Protein AF-A0A504Z1J4-F1 (afdb_monomer)

Solvent-accessible surface area (backbone atoms only — not comparable to full-atom values): 13893 Å² total; per-residue (Å²): 134,88,81,78,83,80,75,77,86,84,78,83,78,89,74,95,67,88,74,49,73,67,58,55,52,49,51,53,53,50,49,56,50,52,51,53,53,52,50,50,54,52,49,53,45,65,76,49,73,87,73,91,75,86,84,83,91,79,88,88,78,69,85,63,50,67,63,49,53,30,57,76,65,52,54,40,78,91,28,54,35,77,53,70,58,81,63,43,68,78,32,95,75,64,49,97,90,60,86,42,73,41,80,44,77,44,79,47,75,46,79,38,65,55,63,51,72,73,56,52,52,52,51,51,57,51,47,64,75,41,69,44,82,42,84,44,70,45,90,88,76,76,49,75,44,76,42,78,38,46,45,86,76,46,54,73,67,55,42,52,51,53,50,52,49,53,52,40,54,47,15,41,70,78,64,71,37,46,62,42,78,47,77,46,82,42,62,34,31,34,37,70,75,50,86,52,66,64,40,51,50,52,49,54,53,52,53,55,48,50,54,52,53,49,52,50,53,51,51,52,52,57,63,74,73,108

Nearest PDB structures (foldseek):
  8tw9-assembly1_E  TM=8.401E-01  e=1.382E-12  Saccharomyces cerevisiae
  8twa-assembly1_E  TM=8.385E-01  e=2.153E-12  Saccharomyces cerevisiae
  9b8r-assembly1_E  TM=8.026E-01  e=1.472E-12  Saccharomyces cerevisiae
  8b76-assembly2_B  TM=8.815E-01  e=6.738E-12  Saccharomyces cerevisiae
  8b79-assembly2_B  TM=8.934E-01  e=3.730E-11  Saccharomyces cerevisiae

pLDDT: mean 85.32, std 16.59, range [29.45, 97.62]

Foldseek 3Di:
DDDDPDDDPPPPDDDPDDPDPVNVVVVVVVVVVVVVVVVVVVVVCVVCVDDDDDDDDDDDDDQPVVLVVCLVQVDDPVQKDQDCCPPLVPDPPDDPPDPQKDKDKDKDKDWAFPDDPVVLVVLVVVLQPAWDWDFDQDPPPRDTDTDTHGLVPDDPVVNVVVSLVSSQVCSCVPVVDGIDMDMDIGMMIGGNPPDSPVSVVSVVVSVVVVVVVVVVVVVVVVVVVD

Structure (mmCIF, N/CA/C/O backbone):
data_AF-A0A504Z1J4-F1
#
_entry.id   AF-A0A504Z1J4-F1
#
loop_
_atom_site.group_PDB
_atom_site.id
_atom_site.type_symbol
_atom_site.label_atom_id
_atom_site.label_alt_id
_atom_site.label_comp_id
_atom_site.label_asym_id
_atom_site.label_entity_id
_atom_site.label_seq_id
_atom_site.pdbx_PDB_ins_code
_atom_site.Cartn_x
_atom_site.Cartn_y
_atom_site.Cartn_z
_atom_site.occupancy
_atom_site.B_iso_or_equiv
_atom_site.auth_seq_id
_atom_site.auth_comp_id
_atom_site.auth_asym_id
_atom_site.auth_atom_id
_atom_site.pdbx_PDB_model_num
ATOM 1 N N . MET A 1 1 ? -45.937 -2.671 40.937 1.00 34.09 1 MET A N 1
ATOM 2 C CA . MET A 1 1 ? -45.593 -3.952 40.289 1.00 34.09 1 MET A CA 1
ATOM 3 C C . MET A 1 1 ? -44.144 -3.846 39.852 1.00 34.09 1 MET A C 1
ATOM 5 O O . MET A 1 1 ? -43.860 -3.084 38.943 1.00 34.09 1 MET A O 1
ATOM 9 N N . HIS A 1 2 ? -43.225 -4.469 40.591 1.00 29.45 2 HIS A N 1
ATOM 10 C CA . HIS A 1 2 ? -41.802 -4.467 40.251 1.00 29.45 2 HIS A CA 1
ATOM 11 C C . HIS A 1 2 ? -41.562 -5.530 39.184 1.00 29.45 2 HIS A C 1
ATOM 13 O O . HIS A 1 2 ? -41.696 -6.722 39.453 1.00 29.45 2 HIS A O 1
ATOM 19 N N . GLU A 1 3 ? -41.256 -5.088 37.972 1.00 29.50 3 GLU A N 1
ATOM 20 C CA . GLU A 1 3 ? -40.903 -5.968 36.869 1.00 29.50 3 GLU A CA 1
ATOM 21 C C . GLU A 1 3 ? -39.467 -6.461 37.086 1.00 29.50 3 GLU A C 1
ATOM 23 O O . GLU A 1 3 ? -38.494 -5.711 37.000 1.00 29.50 3 GLU A O 1
ATOM 28 N N . VAL A 1 4 ? -39.341 -7.729 37.477 1.00 37.75 4 VAL A N 1
ATOM 29 C CA . VAL A 1 4 ? -38.053 -8.411 37.599 1.00 37.75 4 VAL A CA 1
ATOM 30 C C . VAL A 1 4 ? -37.570 -8.708 36.185 1.00 37.75 4 VAL A C 1
ATOM 32 O O . VAL A 1 4 ? -38.043 -9.646 35.545 1.00 37.75 4 VAL A O 1
ATOM 35 N N . VAL A 1 5 ? -36.632 -7.900 35.693 1.00 41.06 5 VAL A N 1
ATOM 36 C CA . VAL A 1 5 ? -35.919 -8.162 34.438 1.00 41.06 5 VAL A CA 1
ATOM 37 C C . VAL A 1 5 ? -35.145 -9.476 34.599 1.00 41.06 5 VAL A C 1
ATOM 39 O O . VAL A 1 5 ? -34.114 -9.526 35.269 1.00 41.06 5 VAL A O 1
ATOM 42 N N . LYS A 1 6 ? -35.668 -10.568 34.028 1.00 36.56 6 LYS A N 1
ATOM 43 C CA . LYS A 1 6 ? -34.967 -11.857 33.945 1.00 36.56 6 LYS A CA 1
ATOM 44 C C . LYS A 1 6 ? -33.838 -11.737 32.921 1.00 36.56 6 LYS A C 1
ATOM 46 O O . LYS A 1 6 ? -34.103 -11.551 31.736 1.00 36.56 6 LYS A O 1
ATOM 51 N N . LEU A 1 7 ? -32.592 -11.844 33.378 1.00 39.31 7 LEU A N 1
ATOM 52 C CA . LEU A 1 7 ? -31.425 -11.943 32.500 1.00 39.31 7 LEU A CA 1
ATOM 53 C C . LEU A 1 7 ? -31.257 -13.392 31.985 1.00 39.31 7 LEU A C 1
ATOM 55 O O . LEU A 1 7 ? -31.572 -14.322 32.731 1.00 39.31 7 LEU A O 1
ATOM 59 N N . PRO A 1 8 ? -30.773 -13.600 30.743 1.00 41.59 8 PRO A N 1
ATOM 60 C CA . PRO A 1 8 ? -30.525 -14.928 30.169 1.00 41.59 8 PRO A CA 1
ATOM 61 C C . PRO A 1 8 ? -29.468 -15.735 30.948 1.00 41.59 8 PRO A C 1
ATOM 63 O O . PRO A 1 8 ? -28.489 -15.171 31.435 1.00 41.59 8 PRO A O 1
ATOM 66 N N . GLU A 1 9 ? -29.645 -17.059 31.017 1.00 47.69 9 GLU A N 1
ATOM 67 C CA . GLU A 1 9 ? -28.840 -18.025 31.801 1.00 47.69 9 GLU A CA 1
ATOM 68 C C . GLU A 1 9 ? -27.373 -18.210 31.337 1.00 47.69 9 GLU A C 1
ATOM 70 O O . GLU A 1 9 ? -26.594 -18.896 31.996 1.00 47.69 9 GLU A O 1
ATOM 75 N N . ASP A 1 10 ? -26.934 -17.554 30.262 1.00 42.59 10 ASP A N 1
ATOM 76 C CA . ASP A 1 10 ? -25.648 -17.871 29.616 1.00 42.59 10 ASP A CA 1
ATOM 77 C C . ASP A 1 10 ? -24.416 -17.145 30.204 1.00 42.59 10 ASP A C 1
ATOM 79 O O . ASP A 1 10 ? -23.293 -17.334 29.738 1.00 42.59 10 ASP A O 1
ATOM 83 N N . TYR A 1 11 ? -24.571 -16.344 31.265 1.00 48.34 11 TYR A N 1
ATOM 84 C CA . TYR A 1 11 ? -23.470 -15.559 31.861 1.00 48.34 11 TYR A CA 1
ATOM 85 C C . TYR A 1 11 ? -22.739 -16.240 33.031 1.00 48.34 11 TYR A C 1
ATOM 87 O O . TYR A 1 11 ? -21.935 -15.611 33.720 1.00 48.34 11 TYR A O 1
ATOM 95 N N . ARG A 1 12 ? -22.980 -17.532 33.280 1.00 44.16 12 ARG A N 1
ATOM 96 C CA . ARG A 1 12 ? -22.440 -18.239 34.459 1.00 44.16 12 ARG A CA 1
ATOM 97 C C . ARG A 1 12 ? -21.012 -18.773 34.346 1.00 44.16 12 ARG A C 1
ATOM 99 O O . ARG A 1 12 ? -20.561 -19.451 35.267 1.00 44.16 12 ARG A O 1
ATOM 106 N N . ILE A 1 13 ? -20.267 -18.482 33.282 1.00 50.75 13 ILE A N 1
ATOM 107 C CA . ILE A 1 13 ? -18.946 -19.094 33.096 1.00 50.75 13 ILE A CA 1
ATOM 108 C C . ILE A 1 13 ? -17.877 -18.019 32.847 1.00 50.75 13 ILE A C 1
ATOM 110 O O . ILE A 1 13 ? -17.801 -17.463 31.758 1.00 50.75 13 ILE A O 1
ATOM 114 N N . LEU A 1 14 ? -17.038 -17.818 33.886 1.00 39.84 14 LEU A N 1
ATOM 115 C CA . LEU A 1 14 ? -15.688 -17.203 33.948 1.00 39.84 14 LEU A CA 1
ATOM 116 C C . LEU A 1 14 ? -15.560 -15.835 34.656 1.00 39.84 14 LEU A C 1
ATOM 118 O O . LEU A 1 14 ? -15.531 -14.804 33.997 1.00 39.84 14 LEU A O 1
ATOM 122 N N . CYS A 1 15 ? -15.320 -15.836 35.979 1.00 35.31 15 CYS A N 1
ATOM 123 C CA . CYS A 1 15 ? -14.135 -15.200 36.607 1.00 35.31 15 CYS A CA 1
ATOM 124 C C . CYS A 1 15 ? -14.087 -15.473 38.138 1.00 35.31 15 CYS A C 1
ATOM 126 O O . CYS A 1 15 ? -15.129 -15.367 38.781 1.00 35.31 15 CYS A O 1
ATOM 128 N N . PRO A 1 16 ? -12.921 -15.765 38.764 1.00 46.12 16 PRO A N 1
ATOM 129 C CA . PRO A 1 16 ? -12.800 -16.070 40.199 1.00 46.12 16 PRO A CA 1
ATOM 130 C C . PRO A 1 16 ? -12.682 -14.840 41.123 1.00 46.12 16 PRO A C 1
ATOM 132 O O . PRO A 1 16 ? -12.407 -14.993 42.310 1.00 46.12 16 PRO A O 1
ATOM 135 N N . TYR A 1 17 ? -12.869 -13.620 40.618 1.00 46.53 17 TYR A N 1
ATOM 136 C CA . TYR A 1 17 ? -12.935 -12.424 41.460 1.00 46.53 17 TYR A CA 1
ATOM 137 C C . TYR A 1 17 ? -14.400 -12.105 41.743 1.00 46.53 17 TYR A C 1
ATOM 139 O O . TYR A 1 17 ? -15.151 -11.840 40.808 1.00 46.53 17 TYR A O 1
ATOM 147 N N . LEU A 1 18 ? -14.802 -12.140 43.018 1.00 46.75 18 LEU A N 1
ATOM 148 C CA . LEU A 1 18 ? -16.118 -11.696 43.480 1.00 46.75 18 LEU A CA 1
ATOM 149 C C . LEU A 1 18 ? -16.415 -10.274 42.966 1.00 46.75 18 LEU A C 1
ATOM 151 O O . LEU A 1 18 ? -16.061 -9.287 43.606 1.00 46.75 18 LEU A O 1
ATOM 155 N N . PHE A 1 19 ? -17.108 -10.169 41.834 1.00 50.53 19 PHE A N 1
ATOM 156 C CA . PHE A 1 19 ? -17.916 -9.002 41.513 1.00 50.53 19 PHE A CA 1
ATOM 157 C C . PHE A 1 19 ? -19.178 -9.137 42.360 1.00 50.53 19 PHE A C 1
ATOM 159 O O . PHE A 1 19 ? -20.041 -9.973 42.092 1.00 50.53 19 PHE A O 1
ATOM 166 N N . THR A 1 20 ? -19.262 -8.383 43.451 1.00 54.88 20 THR A N 1
ATOM 167 C CA . THR A 1 20 ? -20.468 -8.372 44.281 1.00 54.88 20 THR A CA 1
ATOM 168 C C . THR A 1 20 ? -21.646 -7.845 43.451 1.00 54.88 20 THR A C 1
ATOM 170 O O . THR A 1 20 ? -21.484 -6.945 42.624 1.00 54.88 20 THR A O 1
ATOM 173 N N . LEU A 1 21 ? -22.855 -8.381 43.665 1.00 57.88 21 LEU A N 1
ATOM 174 C CA . LEU A 1 21 ? -24.087 -7.943 42.978 1.00 57.88 21 LEU A CA 1
ATOM 175 C C . LEU A 1 21 ? -24.296 -6.417 43.051 1.00 57.88 21 LEU A C 1
ATOM 177 O O . LEU A 1 21 ? -24.847 -5.820 42.131 1.00 57.88 21 LEU A O 1
ATOM 181 N N . THR A 1 22 ? -23.788 -5.783 44.111 1.00 57.34 22 THR A N 1
ATOM 182 C CA . THR A 1 22 ? -23.795 -4.331 44.324 1.00 57.34 22 THR A CA 1
ATOM 183 C C . THR A 1 22 ? -22.849 -3.565 43.391 1.00 57.34 22 THR A C 1
ATOM 185 O O . THR A 1 22 ? -23.174 -2.464 42.955 1.00 57.34 22 THR A O 1
ATOM 188 N N . GLN A 1 23 ? -21.689 -4.123 43.031 1.00 57.81 23 GLN A N 1
ATOM 189 C CA . GLN A 1 23 ? -20.776 -3.525 42.048 1.00 57.81 23 GLN A CA 1
ATOM 190 C C . GLN A 1 23 ? -21.357 -3.586 40.632 1.00 57.81 23 GLN A C 1
ATOM 192 O O . GLN A 1 23 ? -21.257 -2.615 39.883 1.00 57.81 23 GLN A O 1
ATOM 197 N N . PHE A 1 24 ? -22.019 -4.693 40.289 1.00 62.72 24 PHE A N 1
ATOM 198 C CA . PHE A 1 24 ? -22.676 -4.857 38.993 1.00 62.72 24 PHE A CA 1
ATOM 199 C C . PHE A 1 24 ? -23.914 -3.951 38.864 1.00 62.72 24 PHE A C 1
ATOM 201 O O . PHE A 1 24 ? -24.087 -3.282 37.846 1.00 62.72 24 PHE A O 1
ATOM 208 N N . SER A 1 25 ? -24.728 -3.831 39.921 1.00 62.88 25 SER A N 1
ATOM 209 C CA . SER A 1 25 ? -25.877 -2.914 39.940 1.00 62.88 25 SER A CA 1
ATOM 210 C C . SER A 1 25 ? -25.461 -1.444 39.860 1.00 62.88 25 SER A C 1
ATOM 212 O O . SER A 1 25 ? -26.118 -0.654 39.185 1.00 62.88 25 SER A O 1
ATOM 214 N N . ASN A 1 26 ? -24.358 -1.067 40.513 1.00 68.62 26 ASN A N 1
ATOM 215 C CA . ASN A 1 26 ? -23.819 0.292 40.435 1.00 68.62 26 ASN A CA 1
ATOM 216 C C . ASN A 1 26 ? -23.243 0.607 39.048 1.00 68.62 26 ASN A C 1
ATOM 218 O O . ASN A 1 26 ? -23.443 1.714 38.554 1.00 68.62 26 ASN A O 1
ATOM 222 N N . LEU A 1 27 ? -22.591 -0.360 38.392 1.00 72.62 27 LEU A N 1
ATOM 223 C CA . LEU A 1 27 ? -22.100 -0.211 37.020 1.00 72.62 27 LEU A CA 1
ATOM 224 C C . LEU A 1 27 ? -23.251 0.012 36.027 1.00 72.62 27 LEU A C 1
ATOM 226 O O . LEU A 1 27 ? -23.179 0.918 35.201 1.00 72.62 27 LEU A O 1
ATOM 230 N N . ILE A 1 28 ? -24.328 -0.770 36.142 1.00 75.62 28 ILE A N 1
ATOM 231 C CA . ILE A 1 28 ? -25.526 -0.619 35.303 1.00 75.62 28 ILE A CA 1
ATOM 232 C C . ILE A 1 28 ? -26.207 0.728 35.566 1.00 75.62 28 ILE A C 1
ATOM 234 O O . ILE A 1 28 ? -26.568 1.429 34.624 1.00 75.62 28 ILE A O 1
ATOM 238 N N . ARG A 1 29 ? -26.350 1.130 36.836 1.00 75.06 29 ARG A N 1
ATOM 239 C CA . ARG A 1 29 ? -26.959 2.419 37.196 1.00 75.06 29 ARG A CA 1
ATOM 240 C C . ARG A 1 29 ? -26.162 3.601 36.639 1.00 75.06 29 ARG A C 1
ATOM 242 O O . ARG A 1 29 ? -26.757 4.527 36.098 1.00 75.06 29 ARG A O 1
ATOM 249 N N . PHE A 1 30 ? -24.833 3.547 36.733 1.00 85.12 30 PHE A N 1
ATOM 250 C CA . PHE A 1 30 ? -23.947 4.560 36.160 1.00 85.12 30 PHE A CA 1
ATOM 251 C C . PHE A 1 30 ? -24.033 4.595 34.627 1.00 85.12 30 PHE A C 1
ATOM 253 O O . PHE A 1 30 ? -24.098 5.670 34.042 1.00 85.12 30 PHE A O 1
ATOM 260 N N . PHE A 1 31 ? -24.103 3.431 33.975 1.00 90.62 31 PHE A N 1
ATOM 261 C CA . PHE A 1 31 ? -24.273 3.338 32.524 1.00 90.62 31 PHE A CA 1
ATOM 262 C C . PHE A 1 31 ? -25.568 4.011 32.048 1.00 90.62 31 PHE A C 1
ATOM 264 O O . PHE A 1 31 ? -25.517 4.865 31.168 1.00 90.62 31 PHE A O 1
ATOM 271 N N . VAL A 1 32 ? -26.709 3.685 32.668 1.00 92.00 32 VAL A N 1
ATOM 272 C CA . VAL A 1 32 ? -28.012 4.275 32.310 1.00 92.00 32 VAL A CA 1
ATOM 273 C C . VAL A 1 32 ? -28.009 5.792 32.505 1.00 92.00 32 VAL A C 1
ATOM 275 O O . VAL A 1 32 ? -28.525 6.517 31.658 1.00 92.00 32 VAL A O 1
ATOM 278 N N . GLN A 1 33 ? -27.391 6.279 33.584 1.00 93.12 33 GLN A N 1
ATOM 279 C CA . GLN A 1 33 ? -27.263 7.713 33.829 1.00 93.12 33 GLN A CA 1
ATOM 280 C C . GLN A 1 33 ? -26.459 8.412 32.721 1.00 93.12 33 GLN A C 1
ATOM 282 O O . GLN A 1 33 ? -26.944 9.381 32.145 1.00 93.12 33 GLN A O 1
ATOM 287 N N . VAL A 1 34 ? -25.269 7.903 32.381 1.00 93.50 34 VAL A N 1
ATOM 288 C CA . VAL A 1 34 ? -24.426 8.493 31.324 1.00 93.50 34 VAL A CA 1
ATOM 289 C C . VAL A 1 34 ? -25.134 8.462 29.969 1.00 93.50 34 VAL A C 1
ATOM 291 O O . VAL A 1 34 ? -25.075 9.440 29.229 1.00 93.50 34 VAL A O 1
ATOM 294 N N . CYS A 1 35 ? -25.836 7.373 29.640 1.00 95.00 35 CYS A N 1
ATOM 295 C CA . CYS A 1 35 ? -26.645 7.305 28.423 1.00 95.00 35 CYS A CA 1
ATOM 296 C C . CYS A 1 35 ? -27.715 8.403 28.395 1.00 95.00 35 CYS A C 1
ATOM 298 O O . CYS A 1 35 ? -27.805 9.122 27.404 1.00 95.00 35 CYS A O 1
ATOM 300 N N . SER A 1 36 ? -28.456 8.591 29.492 1.00 95.31 36 SER A N 1
ATOM 301 C CA . SER A 1 36 ? -29.482 9.636 29.587 1.00 95.31 36 SER A CA 1
ATOM 302 C C . SER A 1 36 ? -28.902 11.052 29.453 1.00 95.31 36 SER A C 1
ATOM 304 O O . SER A 1 36 ? -29.515 11.901 28.807 1.00 95.31 36 SER A O 1
ATOM 306 N N . GLU A 1 37 ? -27.724 11.317 30.025 1.00 95.94 37 GLU A N 1
ATOM 307 C CA . GLU A 1 37 ? -27.029 12.608 29.898 1.00 95.94 37 GLU A CA 1
ATOM 308 C C . GLU A 1 37 ? -26.590 12.882 28.447 1.00 95.94 37 GLU A C 1
ATOM 310 O O . GLU A 1 37 ? -26.787 13.985 27.925 1.00 95.94 37 GLU A O 1
ATOM 315 N N . VAL A 1 38 ? -26.032 11.871 27.769 1.00 95.81 38 VAL A N 1
ATOM 316 C CA . VAL A 1 38 ? -25.641 11.961 26.351 1.00 95.81 38 VAL A CA 1
ATOM 317 C C . VAL A 1 38 ? -26.866 12.181 25.464 1.00 95.81 38 VAL A C 1
ATOM 319 O O . VAL A 1 38 ? -26.833 13.049 24.593 1.00 95.81 38 VAL A O 1
ATOM 322 N N . GLU A 1 39 ? -27.955 11.445 25.696 1.00 96.50 39 GLU A N 1
ATOM 323 C CA . GLU A 1 39 ? -29.211 11.592 24.953 1.00 96.50 39 GLU A CA 1
ATOM 324 C C . GLU A 1 39 ? -29.803 12.995 25.106 1.00 96.50 39 GLU A C 1
ATOM 326 O O . GLU A 1 39 ? -30.149 13.613 24.100 1.00 96.50 39 GLU A O 1
ATOM 331 N N . SER A 1 40 ? -29.849 13.534 26.329 1.00 96.31 40 SER A N 1
ATOM 332 C CA . SER A 1 40 ? -30.318 14.904 26.579 1.00 96.31 40 SER A CA 1
ATOM 333 C C . SER A 1 40 ? -29.469 15.931 25.832 1.00 96.31 40 SER A C 1
ATOM 335 O O . SER A 1 40 ? -30.002 16.796 25.144 1.00 96.31 40 SER A O 1
ATOM 337 N N . THR A 1 41 ? -28.142 15.802 25.903 1.00 93.38 41 THR A N 1
ATOM 338 C CA . THR A 1 41 ? -27.217 16.731 25.237 1.00 93.38 41 THR A CA 1
ATOM 339 C C . THR A 1 41 ? -27.385 16.693 23.713 1.00 93.38 41 THR A C 1
ATOM 341 O O . THR A 1 41 ? -27.382 17.732 23.052 1.00 93.38 41 THR A O 1
ATOM 344 N N . LEU A 1 42 ? -27.558 15.498 23.135 1.00 95.44 42 LEU A N 1
ATOM 345 C CA . LEU A 1 42 ? -27.819 15.329 21.704 1.00 95.44 42 LEU A CA 1
ATOM 346 C C . LEU A 1 42 ? -29.199 15.866 21.302 1.00 95.44 42 LEU A C 1
ATOM 348 O O . LEU A 1 42 ? -29.321 16.449 20.224 1.00 95.44 42 LEU A O 1
ATOM 352 N N . ALA A 1 43 ? -30.217 15.712 22.152 1.00 95.81 43 ALA A N 1
ATOM 353 C CA . ALA A 1 43 ? -31.548 16.267 21.919 1.00 95.81 43 ALA A CA 1
ATOM 354 C C . ALA A 1 43 ? -31.522 17.805 21.914 1.00 95.81 43 ALA A C 1
ATOM 356 O O . ALA A 1 43 ? -32.105 18.419 21.021 1.00 95.81 43 ALA A O 1
ATOM 357 N N . ASP A 1 44 ? -30.775 18.426 22.829 1.00 93.69 44 ASP A N 1
ATOM 358 C CA . ASP A 1 44 ? -30.589 19.881 22.879 1.00 93.69 44 ASP A CA 1
ATOM 359 C C . ASP A 1 44 ? -29.832 20.411 21.651 1.00 93.69 44 ASP A C 1
ATOM 361 O O . ASP A 1 44 ? -30.168 21.465 21.099 1.00 93.69 44 ASP A O 1
ATOM 365 N N . LEU A 1 45 ? -28.808 19.677 21.195 1.00 92.75 45 LEU A N 1
ATOM 366 C CA . LEU A 1 45 ? -28.088 19.973 19.951 1.00 92.75 45 LEU A CA 1
ATOM 367 C C . LEU A 1 45 ? -29.002 19.855 18.724 1.00 92.75 45 LEU A C 1
ATOM 369 O O . LEU A 1 45 ? -28.913 20.680 17.816 1.00 92.75 45 LEU A O 1
ATOM 373 N N . ALA A 1 46 ? -29.894 18.862 18.702 1.00 94.50 46 ALA A N 1
ATOM 374 C CA . ALA A 1 46 ? -30.863 18.684 17.625 1.00 94.50 46 ALA A CA 1
ATOM 375 C C . ALA A 1 46 ? -31.948 19.776 17.628 1.00 94.50 46 ALA A C 1
ATOM 377 O O . ALA A 1 46 ? -32.314 20.273 16.564 1.00 94.50 46 ALA A O 1
ATOM 378 N N . ALA A 1 47 ? -32.438 20.174 18.807 1.00 95.25 47 ALA A N 1
ATOM 379 C CA . ALA A 1 47 ? -33.474 21.195 18.958 1.00 95.25 47 ALA A CA 1
ATOM 380 C C . ALA A 1 47 ? -32.993 22.597 18.548 1.00 95.25 47 ALA A C 1
ATOM 382 O O . ALA A 1 47 ? -33.773 23.391 18.026 1.00 95.25 47 ALA A O 1
ATOM 383 N N . THR A 1 48 ? -31.710 22.904 18.760 1.00 90.19 48 THR A N 1
ATOM 384 C CA . THR A 1 48 ? -31.094 24.178 18.363 1.00 90.19 48 THR A CA 1
ATOM 385 C C . THR A 1 48 ? -29.830 23.906 17.555 1.00 90.19 48 THR A C 1
ATOM 387 O O . THR A 1 48 ? -28.728 23.914 18.096 1.00 90.19 48 THR A O 1
ATOM 390 N N . SER A 1 49 ? -29.986 23.668 16.250 1.00 88.62 49 SER A N 1
ATOM 391 C CA . SER A 1 49 ? -28.872 23.330 15.351 1.00 88.62 49 SER A CA 1
ATOM 392 C C . SER A 1 49 ? -27.963 24.520 15.014 1.00 88.62 49 SER A C 1
ATOM 394 O O . SER A 1 49 ? -26.782 24.339 14.728 1.00 88.62 49 SER A O 1
ATOM 396 N N . ASN A 1 50 ? -28.501 25.743 15.039 1.00 90.62 50 ASN A N 1
ATOM 397 C CA . ASN A 1 50 ? -27.754 26.970 14.767 1.00 90.62 50 ASN A CA 1
ATOM 398 C C . ASN A 1 50 ? -27.266 27.574 16.086 1.00 90.62 50 ASN A C 1
ATOM 400 O O . ASN A 1 50 ? -28.022 28.255 16.778 1.00 90.62 50 ASN A O 1
ATOM 404 N N . ARG A 1 51 ? -26.003 27.312 16.434 1.00 88.31 51 ARG A N 1
ATOM 405 C CA . ARG A 1 51 ? -25.390 27.720 17.707 1.00 88.31 51 ARG A CA 1
ATOM 406 C C . ARG A 1 51 ? -24.163 28.586 17.456 1.00 88.31 51 ARG A C 1
ATOM 408 O O . ARG A 1 51 ? -23.449 28.394 16.475 1.00 88.31 51 ARG A O 1
ATOM 415 N N . ILE A 1 52 ? -23.909 29.519 18.368 1.00 91.94 52 ILE A N 1
ATOM 416 C CA . ILE A 1 52 ? -22.670 30.299 18.420 1.00 91.94 52 ILE A CA 1
ATOM 417 C C . ILE A 1 52 ? -21.979 29.920 19.724 1.00 91.94 52 ILE A C 1
ATOM 419 O O . ILE A 1 52 ? -22.339 30.395 20.797 1.00 91.94 52 ILE A O 1
ATOM 423 N N . GLU A 1 53 ? -21.014 29.016 19.625 1.00 92.12 53 GLU A N 1
ATOM 424 C CA . GLU A 1 53 ? -20.256 28.481 20.752 1.00 92.12 53 GLU A CA 1
ATOM 425 C C . GLU A 1 53 ? -18.785 28.302 20.356 1.00 92.12 53 GLU A C 1
ATOM 427 O O . GLU A 1 53 ? -18.440 28.286 19.172 1.00 92.12 53 GLU A O 1
ATOM 432 N N . CYS A 1 54 ? -17.895 28.221 21.345 1.00 92.81 54 CYS A N 1
ATOM 433 C CA . CYS A 1 54 ? -16.474 28.000 21.088 1.00 92.81 54 CYS A CA 1
ATOM 434 C C . CYS A 1 54 ? -16.246 26.519 20.731 1.00 92.81 54 CYS A C 1
ATOM 436 O O . CYS A 1 54 ? -16.586 25.656 21.545 1.00 92.81 54 CYS A O 1
ATOM 438 N N . PRO A 1 55 ? -15.685 26.191 19.552 1.00 94.75 55 PRO A N 1
ATOM 439 C CA . PRO A 1 55 ? -15.511 24.804 19.148 1.00 94.75 55 PRO A CA 1
ATOM 440 C C . PRO A 1 55 ? -14.423 24.117 19.974 1.00 94.75 55 PRO A C 1
ATOM 442 O O . PRO A 1 55 ? -13.386 24.703 20.294 1.00 94.75 55 PRO A O 1
ATOM 445 N N . VAL A 1 56 ? -14.617 22.826 20.238 1.00 94.31 56 VAL A N 1
ATOM 446 C CA . VAL A 1 56 ? -13.581 21.971 20.823 1.00 94.31 56 VAL A CA 1
ATOM 447 C C . VAL A 1 56 ? -12.908 21.176 19.709 1.00 94.31 56 VAL A C 1
ATOM 449 O O . VAL A 1 56 ? -13.536 20.360 19.036 1.00 94.31 56 VAL A O 1
ATOM 452 N N . ILE A 1 57 ? -11.61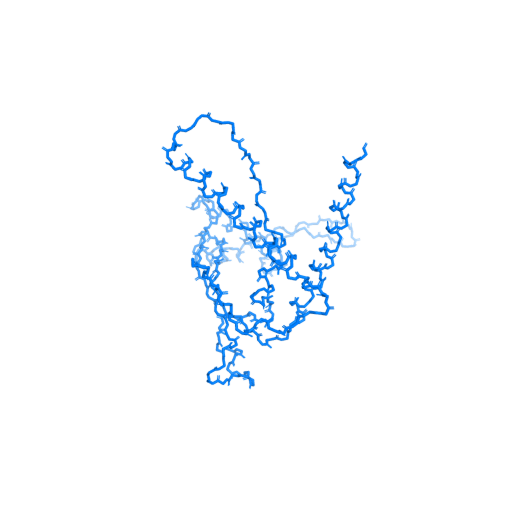5 21.420 19.499 1.00 95.81 57 ILE A N 1
ATOM 453 C CA . ILE A 1 57 ? -10.840 20.774 18.434 1.00 95.81 57 ILE A CA 1
ATOM 454 C C . ILE A 1 57 ? -10.293 19.439 18.952 1.00 95.81 57 ILE A C 1
ATOM 456 O O . ILE A 1 57 ? -9.387 19.408 19.785 1.00 95.81 57 ILE A O 1
ATOM 460 N N . TYR A 1 58 ? -10.828 18.329 18.439 1.00 95.88 58 TYR A N 1
ATOM 461 C CA . TYR A 1 58 ? -10.378 16.977 18.774 1.00 95.88 58 TYR A CA 1
ATOM 462 C C . TYR A 1 58 ? -9.496 16.369 17.679 1.00 95.88 58 TYR A C 1
ATOM 464 O O . TYR A 1 58 ? -9.768 16.503 16.489 1.00 95.88 58 TYR A O 1
ATOM 472 N N . HIS A 1 59 ? -8.468 15.626 18.097 1.00 95.00 59 HIS A N 1
ATOM 473 C CA . HIS A 1 59 ? -7.673 14.760 17.227 1.00 95.00 59 HIS A CA 1
ATOM 474 C C . HIS A 1 59 ? -7.961 13.294 17.564 1.00 95.00 59 HIS A C 1
ATOM 476 O O . HIS A 1 59 ? -7.598 12.807 18.638 1.00 95.00 59 HIS A O 1
ATOM 482 N N . LEU A 1 60 ? -8.615 12.595 16.638 1.00 95.31 60 LEU A N 1
ATOM 483 C CA . LEU A 1 60 ? -8.936 11.175 16.749 1.00 95.31 60 LEU A CA 1
ATOM 484 C C . LEU A 1 60 ? -7.914 10.364 15.948 1.00 95.31 60 LEU A C 1
ATOM 486 O O . LEU A 1 60 ? -7.747 10.589 14.753 1.00 95.31 60 LEU A O 1
ATOM 490 N N . ASP A 1 61 ? -7.246 9.413 16.601 1.00 94.56 61 ASP A N 1
ATOM 491 C CA . ASP A 1 61 ? -6.242 8.554 15.967 1.00 94.56 61 ASP A CA 1
ATOM 492 C C . ASP A 1 61 ? -6.437 7.088 16.359 1.00 94.56 61 ASP A C 1
ATOM 494 O O . ASP A 1 61 ? -6.717 6.750 17.515 1.00 94.56 61 ASP A O 1
ATOM 498 N N . VAL A 1 62 ? -6.255 6.203 15.382 1.00 93.62 62 VAL A N 1
ATOM 499 C CA . VAL A 1 62 ? -6.349 4.760 15.570 1.00 93.62 62 VAL A CA 1
ATOM 500 C C . VAL A 1 62 ? -4.995 4.236 16.031 1.00 93.62 62 VAL A C 1
ATOM 502 O O . VAL A 1 62 ? -4.017 4.157 15.284 1.00 93.62 62 VAL A O 1
ATOM 505 N N . GLY A 1 63 ? -4.938 3.794 17.286 1.00 91.06 63 GLY A N 1
ATOM 506 C CA . GLY A 1 63 ? -3.714 3.259 17.869 1.00 91.06 63 GLY A CA 1
ATOM 507 C C . GLY A 1 63 ? -3.170 2.050 17.101 1.00 91.06 63 GLY A C 1
ATOM 508 O O . GLY A 1 63 ? -3.765 0.979 17.136 1.00 91.06 63 GLY A O 1
ATOM 509 N N . ALA A 1 64 ? -1.986 2.197 16.499 1.00 93.62 64 ALA A N 1
ATOM 510 C CA . ALA A 1 64 ? -1.326 1.151 15.707 1.00 93.62 64 ALA A CA 1
ATOM 511 C C . ALA A 1 64 ? -2.202 0.618 14.551 1.00 93.62 64 ALA A C 1
ATOM 513 O O . ALA A 1 64 ? -2.348 -0.593 14.383 1.00 93.62 64 ALA A O 1
ATOM 514 N N . MET A 1 65 ? -2.754 1.538 13.750 1.00 96.19 65 MET A N 1
ATOM 515 C CA . MET A 1 65 ? -3.636 1.268 12.606 1.00 96.19 65 MET A CA 1
ATOM 516 C C . MET A 1 65 ? -3.159 0.114 11.703 1.00 96.19 65 MET A C 1
ATOM 518 O O . MET A 1 65 ? -3.829 -0.913 11.636 1.00 96.19 65 MET A O 1
ATOM 522 N N . TYR A 1 66 ? -2.002 0.238 11.040 1.00 97.06 66 TYR A N 1
ATOM 523 C CA . TYR A 1 66 ? -1.538 -0.782 10.088 1.00 97.06 66 TYR A CA 1
ATOM 524 C C . TYR A 1 66 ? -1.231 -2.144 10.727 1.00 97.06 66 TYR A C 1
ATOM 526 O O . TYR A 1 66 ? -1.708 -3.142 10.191 1.00 97.06 66 TYR A O 1
ATOM 534 N N . PRO A 1 67 ? -0.529 -2.240 11.877 1.00 97.44 67 PRO A N 1
ATOM 535 C CA . PRO A 1 67 ? -0.390 -3.514 12.580 1.00 97.44 67 PRO A CA 1
ATOM 536 C C . PRO A 1 67 ? -1.735 -4.173 12.889 1.00 97.44 67 PRO A C 1
ATOM 538 O O . PRO A 1 67 ? -1.888 -5.369 12.680 1.00 97.44 67 PRO A O 1
ATOM 541 N N . ASN A 1 68 ? -2.737 -3.409 13.328 1.00 97.19 68 ASN A N 1
ATOM 542 C CA . ASN A 1 68 ? -4.056 -3.971 13.601 1.00 97.19 68 ASN A CA 1
ATOM 543 C C . ASN A 1 68 ? -4.767 -4.428 12.320 1.00 97.19 68 ASN A C 1
ATOM 545 O O . ASN A 1 68 ? -5.337 -5.512 12.318 1.00 97.19 68 ASN A O 1
ATOM 549 N N . ILE A 1 69 ? -4.663 -3.688 11.210 1.00 97.44 69 ILE A N 1
ATOM 550 C CA . ILE A 1 69 ? -5.189 -4.128 9.905 1.00 97.44 69 ILE A CA 1
ATOM 551 C C . ILE A 1 69 ? -4.511 -5.429 9.446 1.00 97.44 69 ILE A C 1
ATOM 553 O O . ILE A 1 69 ? -5.204 -6.349 9.004 1.00 97.44 69 ILE A O 1
ATOM 557 N N . ILE A 1 70 ? -3.184 -5.525 9.585 1.00 97.19 70 ILE A N 1
ATOM 558 C CA . ILE A 1 70 ? -2.395 -6.723 9.263 1.00 97.19 70 ILE A CA 1
ATOM 559 C C . ILE A 1 70 ? -2.877 -7.921 10.085 1.00 97.19 70 ILE A C 1
ATOM 561 O O . ILE A 1 70 ? -3.137 -8.982 9.524 1.00 97.19 70 ILE A O 1
ATOM 565 N N . LEU A 1 71 ? -3.039 -7.748 11.398 1.00 96.50 71 LEU A N 1
ATOM 566 C CA . LEU A 1 71 ? -3.445 -8.818 12.309 1.00 96.50 71 LEU A CA 1
ATOM 567 C C . LEU A 1 71 ? -4.891 -9.268 12.072 1.00 96.50 71 LEU A C 1
ATOM 569 O O . LEU A 1 71 ? -5.144 -10.468 12.031 1.00 96.50 71 LEU A O 1
ATOM 573 N N . THR A 1 72 ? -5.818 -8.328 11.865 1.00 96.12 72 THR A N 1
ATOM 574 C CA . THR A 1 72 ? -7.239 -8.617 11.609 1.00 96.12 72 THR A CA 1
ATOM 575 C C . THR A 1 72 ? -7.450 -9.379 10.302 1.00 96.12 72 THR A C 1
ATOM 577 O O . THR A 1 72 ? -8.326 -10.235 10.221 1.00 96.12 72 THR A O 1
ATOM 580 N N . ASN A 1 73 ? -6.654 -9.083 9.272 1.00 95.50 73 ASN A N 1
ATOM 581 C CA . ASN A 1 73 ? -6.795 -9.704 7.951 1.00 95.50 73 ASN A CA 1
ATOM 582 C C . ASN A 1 73 ? -5.761 -10.815 7.683 1.00 95.50 73 ASN A C 1
ATOM 584 O O . ASN A 1 73 ? -5.763 -11.386 6.592 1.00 95.50 73 ASN A O 1
ATOM 588 N N . ARG A 1 74 ? -4.882 -11.118 8.653 1.00 95.75 74 ARG A N 1
ATOM 589 C CA . ARG A 1 74 ? -3.740 -12.042 8.502 1.00 95.75 74 ARG A CA 1
ATOM 590 C C . ARG A 1 74 ? -2.872 -11.724 7.271 1.00 95.75 74 ARG A C 1
ATOM 592 O O . ARG A 1 74 ? -2.440 -12.617 6.548 1.00 95.75 74 ARG A O 1
ATOM 599 N N . LEU A 1 75 ? -2.608 -10.439 7.027 1.00 95.88 75 LEU A N 1
ATOM 600 C CA . LEU A 1 75 ? -1.823 -10.007 5.867 1.00 95.88 75 LEU A CA 1
ATOM 601 C C . LEU A 1 75 ? -0.351 -10.374 6.049 1.00 95.88 75 LEU A C 1
ATOM 603 O O . LEU A 1 75 ? 0.297 -9.938 6.998 1.00 95.88 75 LEU A O 1
ATOM 607 N N . GLN A 1 76 ? 0.192 -11.137 5.111 1.00 95.12 76 GLN A N 1
ATOM 608 C CA . GLN A 1 76 ? 1.620 -11.416 5.040 1.00 95.12 76 GLN A CA 1
ATOM 609 C C . GLN A 1 76 ? 2.021 -11.761 3.606 1.00 95.12 76 GLN A C 1
ATOM 611 O O . GLN A 1 76 ? 1.210 -12.356 2.896 1.00 95.12 76 GLN A O 1
ATOM 616 N N . PRO A 1 77 ? 3.254 -11.442 3.177 1.00 93.38 77 PRO A N 1
ATOM 617 C CA . PRO A 1 77 ? 3.663 -11.621 1.784 1.00 93.38 77 PRO A CA 1
ATOM 618 C C . PRO A 1 77 ? 3.483 -13.047 1.251 1.00 93.38 77 PRO A C 1
ATOM 620 O O . PRO A 1 77 ? 3.021 -13.220 0.133 1.00 93.38 77 PRO A O 1
ATOM 623 N N . SER A 1 78 ? 3.787 -14.067 2.059 1.00 91.00 78 SER A N 1
ATOM 624 C CA . SER A 1 78 ? 3.655 -15.479 1.667 1.00 91.00 78 SER A CA 1
ATOM 625 C C . SER A 1 78 ? 2.210 -15.934 1.462 1.00 91.00 78 SER A C 1
ATOM 627 O O . SER A 1 78 ? 1.981 -16.896 0.739 1.00 91.00 78 SER A O 1
ATOM 629 N N . ALA A 1 79 ? 1.249 -15.257 2.094 1.00 91.25 79 ALA A N 1
ATOM 630 C CA . ALA A 1 79 ? -0.164 -15.611 2.038 1.00 91.25 79 ALA A CA 1
ATOM 631 C C . ALA A 1 79 ? -0.929 -14.872 0.935 1.00 91.25 79 ALA A C 1
ATOM 633 O O . ALA A 1 79 ? -2.105 -15.171 0.736 1.00 91.25 79 ALA A O 1
ATOM 634 N N . VAL A 1 80 ? -0.306 -13.884 0.282 1.00 91.25 80 VAL A N 1
ATOM 635 C CA . VAL A 1 80 ? -0.936 -13.067 -0.758 1.00 91.25 80 VAL A CA 1
ATOM 636 C C . VAL A 1 80 ? -0.644 -13.677 -2.121 1.00 91.25 80 VAL A C 1
ATOM 638 O O . VAL A 1 80 ? 0.517 -13.815 -2.499 1.00 91.25 80 VAL A O 1
ATOM 641 N N . ASP A 1 81 ? -1.698 -13.978 -2.870 1.00 84.62 81 ASP A N 1
ATOM 642 C CA . ASP A 1 81 ? -1.603 -14.410 -4.262 1.00 84.62 81 ASP A CA 1
ATOM 643 C C . ASP A 1 81 ? -2.473 -13.526 -5.164 1.00 84.62 81 ASP A C 1
ATOM 645 O O . ASP A 1 81 ? -3.531 -13.029 -4.761 1.00 84.62 81 ASP A O 1
ATOM 649 N N . SER A 1 82 ? -2.000 -13.296 -6.386 1.00 76.44 82 SER A N 1
ATOM 650 C CA . SER A 1 82 ? -2.734 -12.572 -7.423 1.00 76.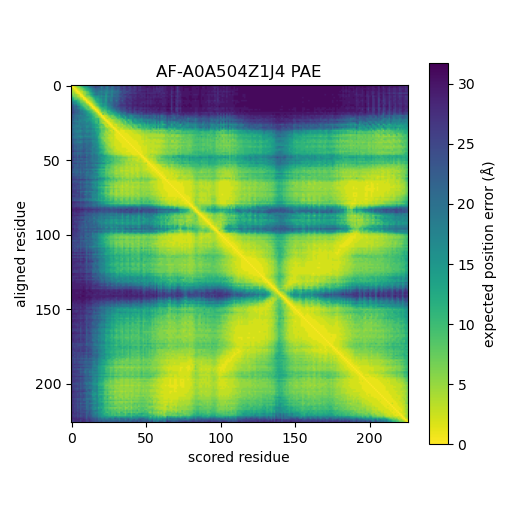44 82 SER A CA 1
ATOM 651 C C . SER A 1 82 ? -3.739 -13.462 -8.146 1.00 76.44 82 SER A C 1
ATOM 653 O O . SER A 1 82 ? -4.750 -12.956 -8.625 1.00 76.44 82 SER A O 1
ATOM 655 N N . ASP A 1 83 ? -3.472 -14.768 -8.215 1.00 71.62 83 ASP A N 1
ATOM 656 C CA . ASP A 1 83 ? -4.365 -15.750 -8.822 1.00 71.62 83 ASP A CA 1
ATOM 657 C C . ASP A 1 83 ? -4.728 -16.804 -7.776 1.00 71.62 83 ASP A C 1
ATOM 659 O O . ASP A 1 83 ? -3.869 -17.492 -7.225 1.00 71.62 83 ASP A O 1
ATOM 663 N N . SER A 1 84 ? -6.023 -16.936 -7.489 1.00 61.75 84 SER A N 1
ATOM 664 C CA . SER A 1 84 ? -6.521 -17.903 -6.512 1.00 61.75 84 SER A CA 1
ATOM 665 C C . SER A 1 84 ? -6.203 -19.349 -6.870 1.00 61.75 84 SER A C 1
ATOM 667 O O . SER A 1 84 ? -6.236 -20.212 -5.996 1.00 61.75 84 SER A O 1
ATOM 669 N N . THR A 1 85 ? -5.935 -19.621 -8.143 1.00 64.19 85 THR A N 1
ATOM 670 C CA . THR A 1 85 ? -5.851 -20.976 -8.679 1.00 64.19 85 THR A CA 1
ATOM 671 C C . THR A 1 85 ? -4.436 -21.526 -8.591 1.00 64.19 85 THR A C 1
ATOM 673 O O . THR A 1 85 ? -4.280 -22.681 -8.230 1.00 64.19 85 THR A O 1
ATOM 676 N N . ALA A 1 86 ? -3.404 -20.707 -8.817 1.00 68.88 86 ALA A N 1
ATOM 677 C CA . ALA A 1 86 ? -2.038 -21.193 -9.030 1.00 68.88 86 ALA A CA 1
ATOM 678 C C . ALA A 1 86 ? -1.397 -21.865 -7.803 1.00 68.88 86 ALA A C 1
ATOM 680 O O . ALA A 1 86 ? -0.694 -22.858 -7.950 1.00 68.88 86 ALA A O 1
ATOM 681 N N . ARG A 1 87 ? -1.613 -21.338 -6.590 1.00 72.81 87 ARG A N 1
ATOM 682 C CA . ARG A 1 87 ? -1.082 -21.951 -5.354 1.00 72.81 87 ARG A CA 1
ATOM 683 C C . ARG A 1 87 ? -2.122 -22.659 -4.510 1.00 72.81 87 ARG A C 1
ATOM 685 O O . ARG A 1 87 ? -1.775 -23.524 -3.709 1.00 72.81 87 ARG A O 1
ATOM 692 N N . CYS A 1 88 ? -3.390 -22.272 -4.628 1.00 80.38 88 CYS A N 1
ATOM 693 C CA . CYS A 1 88 ? -4.423 -22.855 -3.786 1.00 80.38 88 CYS A CA 1
ATOM 694 C C . CYS A 1 88 ? -4.914 -24.201 -4.322 1.00 80.38 88 CYS A C 1
ATOM 696 O O . CYS A 1 88 ? -5.249 -25.041 -3.496 1.00 80.38 88 CYS A O 1
ATOM 698 N N . SER A 1 89 ? -4.911 -24.443 -5.643 1.00 79.00 89 SER A N 1
ATOM 699 C CA . SER A 1 89 ? -5.323 -25.742 -6.210 1.00 79.00 89 SER A CA 1
ATOM 700 C C . SER A 1 89 ? -4.479 -26.901 -5.691 1.00 79.00 89 SER A C 1
ATOM 702 O O . SER A 1 89 ? -5.009 -27.968 -5.394 1.00 79.00 89 SER A O 1
ATOM 704 N N . ASP A 1 90 ? -3.180 -26.660 -5.525 1.00 82.19 90 ASP A N 1
ATOM 705 C CA . ASP A 1 90 ? -2.195 -27.670 -5.126 1.00 82.19 90 ASP A CA 1
ATOM 706 C C . ASP A 1 90 ? -2.094 -27.796 -3.596 1.00 82.19 90 ASP A C 1
ATOM 708 O O . ASP A 1 90 ? -1.328 -28.596 -3.053 1.00 82.19 90 ASP A O 1
ATOM 712 N N . CYS A 1 91 ? -2.862 -26.990 -2.861 1.00 85.00 91 CYS A N 1
ATOM 713 C CA . CYS A 1 91 ? -2.841 -26.984 -1.413 1.00 85.00 91 CYS A CA 1
ATOM 714 C C . CYS A 1 91 ? -3.577 -28.209 -0.859 1.00 85.00 91 CYS A C 1
ATOM 716 O O . CYS A 1 91 ? -4.751 -28.429 -1.142 1.00 85.00 91 CYS A O 1
ATOM 718 N N . ASN A 1 92 ? -2.948 -28.931 0.072 1.00 85.12 92 ASN A N 1
ATOM 719 C CA . ASN A 1 92 ? -3.558 -30.074 0.771 1.00 85.12 92 ASN A CA 1
ATOM 720 C C . ASN A 1 92 ? -4.856 -29.721 1.539 1.00 85.12 92 ASN A C 1
ATOM 722 O O . ASN A 1 92 ? -5.622 -30.581 1.975 1.00 85.12 92 ASN A O 1
ATOM 726 N N . PHE A 1 93 ? -5.090 -28.428 1.751 1.00 81.81 93 PHE A N 1
ATOM 727 C CA . PHE A 1 93 ? -6.256 -27.889 2.436 1.00 81.81 93 PHE A CA 1
ATOM 728 C C . PHE A 1 93 ? -7.371 -27.425 1.500 1.00 81.81 93 PHE A C 1
ATOM 730 O O . PHE A 1 93 ? -8.421 -27.008 1.994 1.00 81.81 93 PHE A O 1
ATOM 737 N N . TYR A 1 94 ? -7.161 -27.506 0.186 1.00 82.00 94 TYR A N 1
ATOM 738 C CA . TYR A 1 94 ? -8.160 -27.186 -0.818 1.00 82.00 94 TYR A CA 1
ATOM 739 C C . TYR A 1 94 ? -9.245 -28.262 -0.822 1.00 82.00 94 TYR A C 1
ATOM 741 O O . TYR A 1 94 ? -9.079 -29.359 -1.351 1.00 82.00 94 TYR A O 1
ATOM 749 N N . LYS A 1 95 ? -10.358 -27.964 -0.150 1.00 79.88 95 LYS A N 1
ATOM 750 C CA . LYS A 1 95 ? -11.547 -28.815 -0.110 1.00 79.88 95 LYS A CA 1
ATOM 751 C C . LYS A 1 95 ? -12.791 -27.956 -0.318 1.00 79.88 95 LYS A C 1
ATOM 753 O O . LYS A 1 95 ? -12.843 -26.844 0.222 1.00 79.88 95 LYS A O 1
ATOM 758 N N . PRO A 1 96 ? -13.802 -28.459 -1.048 1.00 77.25 96 PRO A N 1
ATOM 759 C CA . PRO A 1 96 ? -15.071 -27.756 -1.181 1.00 77.25 96 PRO A CA 1
ATOM 760 C C . PRO A 1 96 ? -15.663 -27.504 0.215 1.00 77.25 96 PRO A C 1
ATOM 762 O O . PRO A 1 96 ? -15.738 -28.415 1.037 1.00 77.25 96 PRO A O 1
ATOM 765 N N . GLY A 1 97 ? -16.023 -26.250 0.502 1.00 74.81 97 GLY A N 1
ATOM 766 C CA . GLY A 1 97 ? -16.580 -25.824 1.794 1.00 74.81 97 GLY A CA 1
ATOM 767 C C . GLY A 1 97 ? -15.578 -25.261 2.814 1.00 74.81 97 GLY A C 1
ATOM 768 O O . GLY A 1 97 ? -16.004 -24.746 3.845 1.00 74.81 97 GLY A O 1
ATOM 769 N N . VAL A 1 98 ? -14.263 -25.289 2.554 1.00 78.69 98 VAL A N 1
ATOM 770 C CA . VAL A 1 98 ? -13.269 -24.665 3.451 1.00 78.69 98 VAL A CA 1
ATOM 771 C C . VAL A 1 98 ? -13.094 -23.180 3.119 1.00 78.69 98 VAL A C 1
ATOM 773 O O . VAL A 1 98 ? -12.488 -22.816 2.114 1.00 78.69 98 VAL A O 1
ATOM 776 N N . ALA A 1 99 ? -13.555 -22.304 4.012 1.00 82.38 99 ALA A N 1
ATOM 777 C CA . ALA A 1 99 ? -13.407 -20.852 3.887 1.00 82.38 99 ALA A CA 1
ATOM 778 C C . ALA A 1 99 ? -12.029 -20.358 4.385 1.00 82.38 99 ALA A C 1
ATOM 780 O O . ALA A 1 99 ? -11.931 -19.626 5.367 1.00 82.38 99 ALA A O 1
ATOM 781 N N . CYS A 1 100 ? -10.936 -20.779 3.737 1.00 88.00 100 CYS A N 1
ATOM 782 C CA . CYS A 1 100 ? -9.585 -20.263 4.031 1.00 88.00 100 CYS A CA 1
ATOM 783 C C . CYS A 1 100 ? -9.152 -19.108 3.121 1.00 88.00 100 CYS A C 1
ATOM 785 O O . CYS A 1 100 ? -8.109 -18.496 3.351 1.00 88.00 100 CYS A O 1
ATOM 787 N N . GLN A 1 101 ? -9.928 -18.837 2.077 1.00 88.69 101 GLN A N 1
ATOM 788 C CA . GLN A 1 101 ? -9.650 -17.838 1.061 1.00 88.69 101 GLN A CA 1
ATOM 789 C C . GLN A 1 101 ? -10.340 -16.521 1.416 1.00 88.69 101 GLN A C 1
ATOM 791 O O . GLN A 1 101 ? -11.563 -16.472 1.529 1.00 88.69 101 GLN A O 1
ATOM 796 N N . ARG A 1 102 ? -9.567 -15.444 1.583 1.00 91.06 102 ARG A N 1
ATOM 797 C CA . ARG A 1 102 ? -10.107 -14.093 1.770 1.00 91.06 102 ARG A CA 1
ATOM 798 C C . ARG A 1 102 ? -9.727 -13.219 0.585 1.00 91.06 102 ARG A C 1
ATOM 800 O O . ARG A 1 102 ? -8.551 -12.936 0.392 1.00 91.06 102 ARG A O 1
ATOM 807 N N . PHE A 1 103 ? -10.711 -12.764 -0.177 1.00 91.19 103 PHE A N 1
ATOM 808 C CA . PHE A 1 103 ? -10.483 -11.849 -1.292 1.00 91.19 103 PHE A CA 1
ATOM 809 C C . PHE A 1 103 ? -10.517 -10.401 -0.809 1.00 91.19 103 PHE A C 1
ATOM 811 O O . PHE A 1 103 ? -11.433 -10.001 -0.090 1.00 91.19 103 PHE A O 1
ATOM 818 N N . MET A 1 104 ? -9.507 -9.616 -1.180 1.00 93.56 104 MET A N 1
ATOM 819 C CA . MET A 1 104 ? -9.385 -8.216 -0.782 1.00 93.56 104 MET A CA 1
ATOM 820 C C . MET A 1 104 ? -9.040 -7.343 -1.993 1.00 93.56 104 MET A C 1
ATOM 822 O O . MET A 1 104 ? -8.029 -7.598 -2.654 1.00 93.56 104 MET A O 1
ATOM 826 N N . PRO A 1 105 ? -9.858 -6.321 -2.309 1.00 94.88 105 PRO A N 1
ATOM 827 C CA . PRO A 1 105 ? -9.521 -5.368 -3.351 1.00 94.88 105 PRO A CA 1
ATOM 828 C C . PRO A 1 105 ? -8.421 -4.423 -2.864 1.00 94.88 105 PRO A C 1
ATOM 830 O O . PRO A 1 105 ? -8.407 -3.997 -1.707 1.00 94.88 105 PRO A O 1
ATOM 833 N N . TRP A 1 106 ? -7.512 -4.062 -3.760 1.00 95.00 106 TRP A N 1
ATOM 834 C CA . TRP A 1 106 ? -6.493 -3.050 -3.527 1.00 95.00 106 TRP A CA 1
ATOM 835 C C . TRP A 1 106 ? -6.301 -2.198 -4.775 1.00 95.00 106 TRP A C 1
ATOM 837 O O . TRP A 1 106 ? -6.508 -2.644 -5.904 1.00 95.00 106 TRP A O 1
ATOM 847 N N . THR A 1 107 ? -5.907 -0.949 -4.569 1.00 96.75 107 THR A N 1
ATOM 848 C CA . THR A 1 107 ? -5.699 -0.004 -5.662 1.00 96.75 107 THR A CA 1
ATOM 849 C C . THR A 1 107 ? -4.241 -0.042 -6.096 1.00 96.75 107 THR A C 1
ATOM 851 O O . THR A 1 107 ? -3.352 0.386 -5.360 1.00 96.75 107 THR A O 1
ATOM 854 N N . TRP A 1 108 ? -3.993 -0.533 -7.305 1.00 95.88 108 TRP A N 1
ATOM 855 C CA . TRP A 1 108 ? -2.701 -0.440 -7.963 1.00 95.88 108 TRP A CA 1
ATOM 856 C C . TRP A 1 108 ? -2.577 0.907 -8.672 1.00 95.88 108 TRP A C 1
ATOM 858 O O . TRP A 1 108 ? -3.463 1.307 -9.425 1.00 95.88 108 TRP A O 1
ATOM 868 N N . ARG A 1 109 ? -1.462 1.602 -8.449 1.00 96.50 109 ARG A N 1
ATOM 869 C CA . ARG A 1 109 ? -1.117 2.850 -9.133 1.00 96.50 109 ARG A CA 1
ATOM 870 C C . ARG A 1 109 ? 0.237 2.683 -9.806 1.00 96.50 109 ARG A C 1
ATOM 872 O O . ARG A 1 109 ? 1.213 2.347 -9.141 1.00 96.50 109 ARG A O 1
ATOM 879 N N . SER A 1 110 ? 0.304 2.973 -11.100 1.00 95.81 110 SER A N 1
ATOM 880 C CA . SER A 1 110 ? 1.555 3.022 -11.857 1.00 95.81 110 SER A CA 1
ATOM 881 C C . SER A 1 110 ? 1.778 4.375 -12.492 1.00 95.81 110 SER A C 1
ATOM 883 O O . SER A 1 110 ? 0.845 4.967 -13.034 1.00 95.81 110 SER A O 1
ATOM 885 N N . GLU A 1 111 ? 3.033 4.800 -12.518 1.00 95.44 111 GLU A N 1
ATOM 886 C CA . GLU A 1 111 ? 3.492 5.934 -13.309 1.00 95.44 111 GLU A CA 1
ATOM 887 C C . GLU A 1 111 ? 4.246 5.386 -14.519 1.00 95.44 111 GLU A C 1
ATOM 889 O O . GLU A 1 111 ? 5.338 4.835 -14.404 1.00 95.44 111 GLU A O 1
ATOM 894 N N . LEU A 1 112 ? 3.606 5.466 -15.683 1.00 94.31 112 LEU A N 1
ATOM 895 C CA . LEU A 1 112 ? 4.122 4.928 -16.939 1.00 94.31 112 LEU A CA 1
ATOM 896 C C . LEU A 1 112 ? 4.655 6.074 -17.790 1.00 94.31 112 LEU A C 1
ATOM 898 O O . LEU A 1 112 ? 4.177 7.198 -17.677 1.00 94.31 112 LEU A O 1
ATOM 902 N N . TRP A 1 113 ? 5.629 5.819 -18.658 1.00 94.81 113 TRP A N 1
ATOM 903 C CA . TRP A 1 113 ? 6.008 6.798 -19.680 1.00 94.81 113 TRP A CA 1
ATOM 904 C C . TRP A 1 113 ? 4.813 7.115 -20.580 1.00 94.81 113 TRP A C 1
ATOM 906 O O . TRP A 1 113 ? 4.030 6.225 -20.904 1.00 94.81 113 TRP A O 1
ATOM 916 N N . THR A 1 114 ? 4.663 8.381 -20.980 1.00 96.06 114 THR A N 1
ATOM 917 C CA . THR A 1 114 ? 3.576 8.778 -21.895 1.00 96.06 114 THR A CA 1
ATOM 918 C C . THR A 1 114 ? 3.772 8.200 -23.301 1.00 96.06 114 THR A C 1
ATOM 920 O O . THR A 1 114 ? 2.795 8.007 -24.018 1.00 96.06 114 THR A O 1
ATOM 923 N N . ALA A 1 115 ? 5.018 7.902 -23.682 1.00 95.69 115 ALA A N 1
ATOM 924 C CA . ALA A 1 115 ? 5.335 7.269 -24.955 1.00 95.69 115 ALA A CA 1
ATOM 925 C C . ALA A 1 115 ? 4.716 5.868 -25.070 1.00 95.69 115 ALA A C 1
ATOM 927 O O . ALA A 1 115 ? 4.811 5.031 -24.170 1.00 95.69 115 ALA A O 1
ATOM 928 N N . SER A 1 116 ? 4.129 5.608 -26.229 1.00 95.25 116 SER A N 1
ATOM 929 C CA . SER A 1 116 ? 3.611 4.312 -26.638 1.00 95.25 116 SER A CA 1
ATOM 930 C C . SER A 1 116 ? 4.739 3.324 -26.960 1.00 95.25 116 SER A C 1
ATOM 932 O O . SER A 1 116 ? 5.878 3.691 -27.257 1.00 95.25 116 SER A O 1
ATOM 934 N N . ARG A 1 117 ? 4.414 2.029 -26.947 1.00 95.19 117 ARG A N 1
ATOM 935 C CA . ARG A 1 117 ? 5.379 0.951 -27.216 1.00 95.19 117 ARG A CA 1
ATOM 936 C C . ARG A 1 117 ? 6.125 1.098 -28.562 1.00 95.19 117 ARG A C 1
ATOM 938 O O . ARG A 1 117 ? 7.342 0.922 -28.555 1.00 95.19 117 ARG A O 1
ATOM 945 N N . PRO A 1 118 ? 5.482 1.468 -29.691 1.00 96.75 118 PRO A N 1
ATOM 946 C CA . PRO A 1 118 ? 6.196 1.694 -30.953 1.00 96.75 118 PRO A CA 1
ATOM 947 C C . PRO A 1 118 ? 7.196 2.859 -30.906 1.00 96.75 118 PRO A C 1
ATOM 949 O O . PRO A 1 118 ? 8.229 2.817 -31.571 1.00 96.75 118 PRO A O 1
ATOM 952 N N . GLU A 1 119 ? 6.910 3.906 -30.131 1.00 95.88 119 GLU A N 1
ATOM 953 C CA . GLU A 1 119 ? 7.817 5.049 -29.977 1.00 95.88 119 GLU A CA 1
ATOM 954 C C . GLU A 1 119 ? 9.045 4.674 -29.155 1.00 95.88 119 GLU A C 1
ATOM 956 O O . GLU A 1 119 ? 10.159 5.041 -29.524 1.00 95.88 119 GLU A O 1
ATOM 961 N N . VAL A 1 120 ? 8.854 3.877 -28.098 1.00 95.81 120 VAL A N 1
ATOM 962 C CA . VAL A 1 120 ? 9.960 3.311 -27.316 1.00 95.81 120 VAL A CA 1
ATOM 963 C C . VAL A 1 120 ? 10.880 2.486 -28.217 1.00 95.81 120 VAL A C 1
ATOM 965 O O . VAL A 1 120 ? 12.085 2.719 -28.223 1.00 95.81 120 VAL A O 1
ATOM 968 N N . TYR A 1 121 ? 10.329 1.595 -29.046 1.00 96.56 121 TYR A N 1
ATOM 969 C CA . TYR A 1 121 ? 11.135 0.787 -29.968 1.00 96.56 121 TYR A CA 1
ATOM 970 C C . TYR A 1 121 ? 11.896 1.617 -30.999 1.00 96.56 121 TYR A C 1
ATOM 972 O O . TYR A 1 121 ? 13.048 1.318 -31.305 1.00 96.56 121 TYR A O 1
ATOM 980 N N . ARG A 1 122 ? 11.296 2.699 -31.499 1.00 96.56 122 ARG A N 1
ATOM 981 C CA . ARG A 1 122 ? 11.981 3.626 -32.406 1.00 96.56 122 ARG A CA 1
ATOM 982 C C . ARG A 1 122 ? 13.165 4.315 -31.728 1.00 96.56 122 ARG A C 1
ATOM 984 O O . ARG A 1 122 ? 14.229 4.426 -32.328 1.00 96.56 122 ARG A O 1
ATOM 991 N N . ILE A 1 123 ? 12.986 4.751 -30.482 1.00 95.12 123 ILE A N 1
ATOM 992 C CA . ILE A 1 123 ? 14.052 5.367 -29.686 1.00 95.12 123 ILE A CA 1
ATOM 993 C C . ILE A 1 123 ? 15.174 4.359 -29.427 1.00 95.12 123 ILE A C 1
ATOM 995 O O . ILE A 1 123 ? 16.338 4.705 -29.594 1.00 95.12 123 ILE A O 1
ATOM 999 N N . GLN A 1 124 ? 14.845 3.113 -29.086 1.00 95.31 124 GLN A N 1
ATOM 1000 C CA . GLN A 1 124 ? 15.842 2.056 -28.894 1.00 95.31 124 GLN A CA 1
ATOM 1001 C C . GLN A 1 124 ? 16.630 1.766 -30.179 1.00 95.31 124 GLN A C 1
ATOM 1003 O O . GLN A 1 124 ? 17.854 1.678 -30.137 1.00 95.31 124 GLN A O 1
ATOM 1008 N N . ALA A 1 125 ? 15.959 1.702 -31.333 1.00 95.31 125 ALA A N 1
ATOM 1009 C CA . ALA A 1 125 ? 16.626 1.528 -32.624 1.00 95.31 125 ALA A CA 1
ATOM 1010 C C . ALA A 1 125 ? 17.566 2.700 -32.962 1.00 95.31 125 ALA A C 1
ATOM 1012 O O . ALA A 1 125 ? 18.661 2.476 -33.474 1.00 95.31 125 ALA A O 1
ATOM 1013 N N . GLN A 1 126 ? 17.173 3.937 -32.638 1.00 95.44 126 GLN A N 1
ATOM 1014 C CA . GLN A 1 126 ? 18.038 5.108 -32.789 1.00 95.44 126 GLN A CA 1
ATOM 1015 C C . GLN A 1 126 ? 19.263 5.017 -31.867 1.00 95.44 126 GLN A C 1
ATOM 1017 O O . GLN A 1 126 ? 20.387 5.208 -32.322 1.00 95.44 126 GLN A O 1
ATOM 1022 N N . LEU A 1 127 ? 19.062 4.693 -30.586 1.00 94.94 127 LEU A N 1
ATOM 1023 C CA . LEU A 1 127 ? 20.155 4.562 -29.620 1.00 94.94 127 LEU A CA 1
ATOM 1024 C C . LEU A 1 127 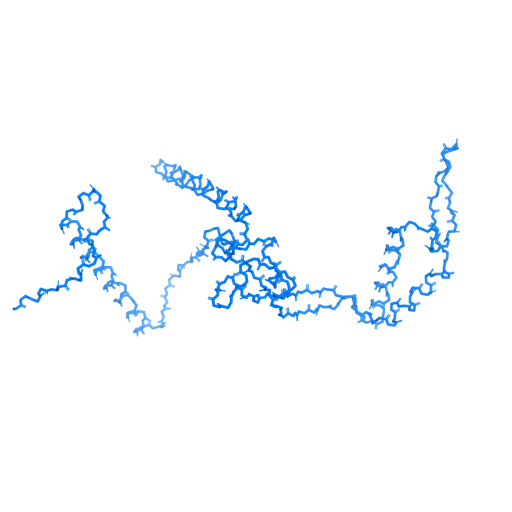? 21.154 3.477 -30.036 1.00 94.94 127 LEU A C 1
ATOM 1026 O O . LEU A 1 127 ? 22.352 3.690 -29.895 1.00 94.94 127 LEU A O 1
ATOM 1030 N N . ALA A 1 128 ? 20.688 2.370 -30.621 1.00 93.19 128 ALA A N 1
ATOM 1031 C CA . ALA A 1 128 ? 21.550 1.295 -31.112 1.00 93.19 128 ALA A CA 1
ATOM 1032 C C . ALA A 1 128 ? 22.528 1.734 -32.221 1.00 93.19 128 ALA A C 1
ATOM 1034 O O . ALA A 1 128 ? 23.578 1.113 -32.385 1.00 93.19 128 ALA A O 1
ATOM 1035 N N . GLN A 1 129 ? 22.199 2.790 -32.972 1.00 93.19 129 GLN A N 1
ATOM 1036 C CA . GLN A 1 129 ? 23.043 3.347 -34.037 1.00 93.19 129 GLN A CA 1
ATOM 1037 C C . GLN A 1 129 ? 23.955 4.484 -33.545 1.00 93.19 129 GLN A C 1
ATOM 1039 O O . GLN A 1 129 ? 24.923 4.837 -34.220 1.00 93.19 129 GLN A O 1
ATOM 1044 N N . GLU A 1 130 ? 23.660 5.070 -32.382 1.00 93.06 130 GLU A N 1
ATOM 1045 C CA . GLU A 1 130 ? 24.440 6.157 -31.793 1.00 93.06 130 GLU A CA 1
ATOM 1046 C C . GLU A 1 130 ? 25.703 5.630 -31.078 1.00 93.06 130 GLU A C 1
ATOM 1048 O O . GLU A 1 130 ? 25.775 4.489 -30.613 1.00 93.06 130 GLU A O 1
ATOM 1053 N N . ARG A 1 131 ? 26.722 6.492 -30.974 1.00 92.75 131 ARG A N 1
ATOM 1054 C CA . ARG A 1 131 ? 27.934 6.244 -30.181 1.00 92.75 131 ARG A CA 1
ATOM 1055 C C . ARG A 1 131 ? 27.984 7.203 -28.999 1.00 92.75 131 ARG A C 1
ATOM 1057 O O . ARG A 1 131 ? 27.702 8.391 -29.152 1.00 92.75 131 ARG A O 1
ATOM 1064 N N . PHE A 1 132 ? 28.376 6.696 -27.838 1.00 90.50 132 PHE A N 1
ATOM 1065 C CA . PHE A 1 132 ? 28.333 7.413 -26.571 1.00 90.50 132 PHE A CA 1
ATOM 1066 C C . PHE A 1 132 ? 29.745 7.642 -26.027 1.00 90.50 132 PHE A C 1
ATOM 1068 O O . PHE A 1 132 ? 30.555 6.712 -26.020 1.00 90.50 132 PHE A O 1
ATOM 1075 N N . PRO A 1 133 ? 30.062 8.863 -25.565 1.00 89.50 133 PRO A N 1
ATOM 1076 C CA . PRO A 1 133 ? 31.346 9.152 -24.948 1.00 89.50 133 PRO A CA 1
ATOM 1077 C C . PRO A 1 133 ? 31.408 8.534 -23.548 1.00 89.50 133 PRO A C 1
ATOM 1079 O O . PRO A 1 133 ? 30.678 8.944 -22.647 1.00 89.50 133 PRO A O 1
ATOM 1082 N N . VAL A 1 134 ? 32.313 7.579 -23.360 1.00 85.69 134 VAL A N 1
ATOM 1083 C CA . VAL A 1 134 ? 32.598 6.929 -22.077 1.00 85.69 134 VAL A CA 1
ATOM 1084 C C . VAL A 1 134 ? 33.968 7.378 -21.591 1.00 85.69 134 VAL A C 1
ATOM 1086 O O . VAL A 1 134 ? 34.940 7.390 -22.349 1.00 85.69 134 VAL A O 1
ATOM 1089 N N . ARG A 1 135 ? 34.059 7.762 -20.316 1.00 82.69 135 ARG A N 1
ATOM 1090 C CA . ARG A 1 135 ? 35.339 8.087 -19.678 1.00 82.69 135 ARG A CA 1
ATOM 1091 C C . ARG A 1 135 ? 36.012 6.791 -19.250 1.00 82.69 135 ARG A C 1
ATOM 1093 O O . ARG A 1 135 ? 35.511 6.102 -18.370 1.00 82.69 135 ARG A O 1
ATOM 1100 N N . VAL A 1 136 ? 37.144 6.482 -19.866 1.00 79.19 136 VAL A N 1
ATOM 1101 C CA . VAL A 1 136 ? 37.963 5.316 -19.542 1.00 79.19 136 VAL A CA 1
ATOM 1102 C C . VAL A 1 136 ? 39.232 5.804 -18.853 1.00 79.19 136 VAL A C 1
ATOM 1104 O O . VAL A 1 136 ? 39.972 6.629 -19.392 1.00 79.19 136 VAL A O 1
ATOM 1107 N N . THR A 1 137 ? 39.471 5.317 -17.639 1.00 76.94 137 THR A N 1
ATOM 1108 C CA . THR A 1 137 ? 40.709 5.556 -16.892 1.00 76.94 137 THR A CA 1
ATOM 1109 C C . THR A 1 137 ? 41.656 4.389 -17.128 1.00 76.94 137 THR A C 1
ATOM 1111 O O . THR A 1 137 ? 41.378 3.273 -16.683 1.00 76.94 137 THR A O 1
ATOM 1114 N N . ASN A 1 138 ? 42.773 4.630 -17.813 1.00 70.38 138 ASN A N 1
ATOM 1115 C CA . ASN A 1 138 ? 43.806 3.609 -17.963 1.00 70.38 138 ASN A CA 1
ATOM 1116 C C . ASN A 1 138 ? 44.578 3.470 -16.646 1.00 70.38 138 ASN A C 1
ATOM 1118 O O . ASN A 1 138 ? 45.153 4.439 -16.152 1.00 70.38 138 ASN A O 1
ATOM 1122 N N . GLN A 1 139 ? 44.600 2.259 -16.087 1.00 64.62 139 GLN A N 1
ATOM 1123 C CA . GLN A 1 139 ? 45.224 1.973 -14.788 1.00 64.62 139 GLN A CA 1
ATOM 1124 C C . GLN A 1 139 ? 46.761 2.087 -14.801 1.00 64.62 139 GLN A C 1
ATOM 1126 O O . GLN A 1 139 ? 47.356 2.207 -13.738 1.00 64.62 139 GLN A O 1
ATOM 1131 N N . ALA A 1 140 ? 47.396 2.085 -15.979 1.00 65.31 140 ALA A N 1
ATOM 1132 C CA . ALA A 1 140 ? 48.852 2.155 -16.121 1.00 65.31 140 ALA A CA 1
ATOM 1133 C C . ALA A 1 140 ? 49.427 3.586 -16.041 1.00 65.31 140 ALA A C 1
ATOM 1135 O O . ALA A 1 140 ? 50.481 3.770 -15.446 1.00 65.31 140 ALA A O 1
ATOM 1136 N N . ASP A 1 141 ? 48.721 4.596 -16.573 1.00 64.25 141 ASP A N 1
ATOM 1137 C CA . ASP A 1 141 ? 49.262 5.961 -16.746 1.00 64.25 141 ASP A CA 1
ATOM 1138 C C . ASP A 1 141 ? 48.444 7.057 -16.032 1.00 64.25 141 ASP A C 1
ATOM 1140 O O . ASP A 1 141 ? 48.752 8.243 -16.141 1.00 64.25 141 ASP A O 1
ATOM 1144 N N . GLY A 1 142 ? 47.347 6.703 -15.348 1.00 67.38 142 GLY A N 1
ATOM 1145 C CA . GLY A 1 142 ? 46.453 7.669 -14.686 1.00 67.38 142 GLY A CA 1
ATOM 1146 C C . GLY A 1 142 ? 45.713 8.621 -15.642 1.00 67.38 142 GLY A C 1
ATOM 1147 O O . GLY A 1 142 ? 44.977 9.506 -15.205 1.00 67.38 142 GLY A O 1
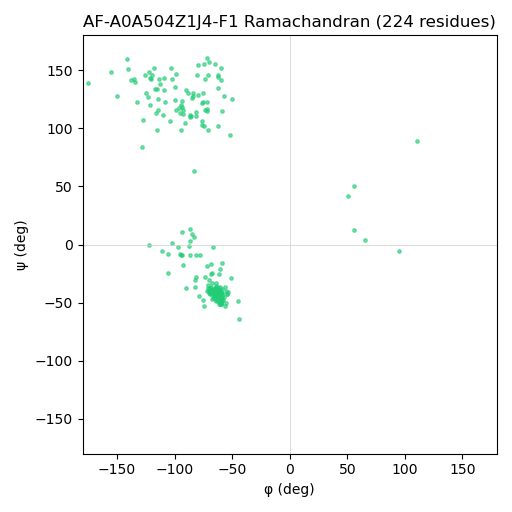ATOM 1148 N N . GLN A 1 143 ? 45.876 8.447 -16.955 1.00 68.50 143 GLN A N 1
ATOM 1149 C CA . GLN A 1 143 ? 45.253 9.286 -17.971 1.00 68.50 143 GLN A CA 1
ATOM 1150 C C . GLN A 1 143 ? 43.793 8.877 -18.198 1.00 68.50 143 GLN A C 1
ATOM 1152 O O . GLN A 1 143 ? 43.469 7.711 -18.441 1.00 68.50 143 GLN A O 1
ATOM 1157 N N . THR A 1 144 ? 42.899 9.866 -18.135 1.00 74.81 144 THR A N 1
ATOM 1158 C CA . THR A 1 144 ? 41.475 9.696 -18.451 1.00 74.81 144 THR A CA 1
ATOM 1159 C C . THR A 1 144 ? 41.252 10.040 -19.917 1.00 74.81 144 THR A C 1
ATOM 1161 O O . THR A 1 144 ? 41.423 11.194 -20.312 1.00 74.81 144 THR A O 1
ATOM 1164 N N . ARG A 1 145 ? 40.846 9.061 -20.730 1.00 78.19 145 ARG A N 1
ATOM 1165 C CA . ARG A 1 145 ? 40.493 9.281 -22.138 1.00 78.19 145 ARG A CA 1
ATOM 1166 C C . ARG A 1 145 ? 38.991 9.125 -22.330 1.00 78.19 145 ARG A C 1
ATOM 1168 O O . ARG A 1 145 ? 38.358 8.290 -21.691 1.00 78.19 145 ARG A O 1
ATOM 1175 N N . THR A 1 146 ? 38.413 9.941 -23.206 1.00 81.44 146 THR A N 1
ATOM 1176 C CA . THR A 1 146 ? 37.016 9.770 -23.622 1.00 81.44 146 THR A CA 1
ATOM 1177 C C . THR A 1 146 ? 36.995 8.938 -24.896 1.00 81.44 146 THR A C 1
ATOM 1179 O O . THR A 1 146 ? 37.577 9.342 -25.900 1.00 81.44 146 THR A O 1
ATOM 1182 N N . GLU A 1 147 ? 36.360 7.775 -24.846 1.00 85.25 147 GLU A N 1
ATOM 1183 C CA . GLU A 1 147 ? 36.223 6.854 -25.974 1.00 85.25 147 GLU A CA 1
ATOM 1184 C C . GLU A 1 147 ? 34.757 6.759 -26.401 1.00 85.25 147 GLU A C 1
ATOM 1186 O O . GLU A 1 147 ? 33.857 6.804 -25.566 1.00 85.25 147 GLU A O 1
ATOM 1191 N N . LEU A 1 148 ? 34.509 6.654 -27.708 1.00 86.81 148 LEU A N 1
ATOM 1192 C CA . LEU A 1 148 ? 33.163 6.514 -28.257 1.00 86.81 148 LEU A CA 1
ATOM 1193 C C . LEU A 1 148 ? 32.801 5.037 -28.378 1.00 86.81 148 LEU A C 1
ATOM 1195 O O . LEU A 1 148 ? 33.254 4.367 -29.308 1.00 86.81 148 LEU A O 1
ATOM 1199 N N . LYS A 1 149 ? 31.949 4.567 -27.470 1.00 88.06 149 LYS A N 1
ATOM 1200 C CA . LYS A 1 149 ? 31.444 3.193 -27.454 1.00 88.06 149 LYS A CA 1
ATOM 1201 C C . LYS A 1 149 ? 30.057 3.104 -28.073 1.00 88.06 149 LYS A C 1
ATOM 1203 O O . LYS A 1 149 ? 29.264 4.044 -27.979 1.00 88.06 149 LYS A O 1
ATOM 1208 N N . ALA A 1 150 ? 29.763 1.992 -28.732 1.00 92.00 150 ALA A N 1
ATOM 1209 C CA . ALA A 1 150 ? 28.418 1.703 -29.208 1.00 92.00 150 ALA A CA 1
ATOM 1210 C C . ALA A 1 150 ? 27.483 1.401 -28.024 1.00 92.00 150 ALA A C 1
ATOM 1212 O O . ALA A 1 150 ? 27.930 0.993 -26.955 1.00 92.00 150 ALA A O 1
ATOM 1213 N N . PHE A 1 151 ? 26.172 1.574 -28.212 1.00 91.94 151 PHE A N 1
ATOM 1214 C CA . PHE A 1 151 ? 25.186 1.398 -27.136 1.00 91.94 151 PHE A CA 1
ATOM 1215 C C . PHE A 1 151 ? 25.277 0.040 -26.421 1.00 91.94 151 PHE A C 1
ATOM 1217 O O . PHE A 1 151 ? 25.211 -0.018 -25.199 1.00 91.94 151 PHE A O 1
ATOM 1224 N N . HIS A 1 152 ? 25.487 -1.042 -27.172 1.00 92.19 152 HIS A N 1
ATOM 1225 C CA . HIS A 1 152 ? 25.580 -2.403 -26.635 1.00 92.19 152 HIS A CA 1
ATOM 1226 C C . HIS A 1 152 ? 26.875 -2.676 -25.848 1.00 92.19 152 HIS A C 1
ATOM 1228 O O . HIS A 1 152 ? 26.927 -3.634 -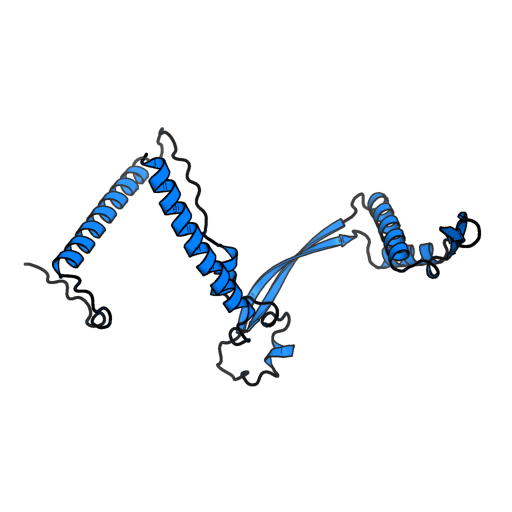25.085 1.00 92.19 152 HIS A O 1
ATOM 1234 N N . GLU A 1 153 ? 27.911 -1.851 -26.025 1.00 91.06 153 GLU A N 1
ATOM 1235 C CA . GLU A 1 153 ? 29.195 -1.959 -25.316 1.00 91.06 153 GLU A CA 1
ATOM 1236 C C . GLU A 1 153 ? 29.178 -1.223 -23.964 1.00 91.06 153 GLU A C 1
ATOM 1238 O O . GLU A 1 153 ? 30.130 -1.320 -23.187 1.00 91.06 153 GLU A O 1
ATOM 1243 N N . LEU A 1 154 ? 28.117 -0.454 -23.693 1.00 90.94 154 LEU A N 1
ATOM 1244 C CA . LEU A 1 154 ? 27.894 0.209 -22.410 1.00 90.94 154 LEU A CA 1
ATOM 1245 C C . LEU A 1 154 ? 27.460 -0.803 -21.344 1.00 90.94 154 LEU A C 1
ATOM 1247 O O . LEU A 1 154 ? 26.862 -1.833 -21.659 1.00 90.94 154 LEU A O 1
ATOM 1251 N N . SER A 1 155 ? 27.697 -0.487 -20.071 1.00 92.62 155 SER A N 1
ATOM 1252 C CA . SER A 1 155 ? 27.153 -1.284 -18.963 1.00 92.62 155 SER A CA 1
ATOM 1253 C C . SER A 1 155 ? 25.620 -1.210 -18.918 1.00 92.62 155 SER A C 1
ATOM 1255 O O . SER A 1 155 ? 25.024 -0.236 -19.379 1.00 92.62 155 SER A O 1
ATOM 1257 N N . ALA A 1 156 ? 24.960 -2.214 -18.332 1.00 93.94 156 ALA A N 1
ATOM 1258 C CA . ALA A 1 156 ? 23.494 -2.246 -18.239 1.00 93.94 156 ALA A CA 1
ATOM 1259 C C . ALA A 1 156 ? 22.914 -0.997 -17.541 1.00 93.94 156 ALA A C 1
ATOM 1261 O O . ALA A 1 156 ? 21.885 -0.467 -17.964 1.00 93.94 156 ALA A O 1
ATOM 1262 N N . ASP A 1 157 ? 23.609 -0.483 -16.523 1.00 93.44 157 ASP A N 1
ATOM 1263 C CA . ASP A 1 157 ? 23.208 0.728 -15.802 1.00 93.44 157 ASP A CA 1
ATOM 1264 C C . ASP A 1 157 ? 23.340 1.989 -16.672 1.00 93.44 157 ASP A C 1
ATOM 1266 O O . ASP A 1 157 ? 22.442 2.837 -16.698 1.00 93.44 157 ASP A O 1
ATOM 1270 N N . GLU A 1 158 ? 24.431 2.110 -17.436 1.00 91.44 158 GLU A N 1
ATOM 1271 C CA . GLU A 1 158 ? 24.632 3.216 -18.376 1.00 91.44 158 GLU A CA 1
ATOM 1272 C C . GLU A 1 158 ? 23.609 3.171 -19.515 1.00 91.44 158 GLU A C 1
ATOM 1274 O O . GLU A 1 158 ? 23.002 4.203 -19.815 1.00 91.44 158 GLU A O 1
ATOM 1279 N N . GLN A 1 159 ? 23.351 1.989 -20.088 1.00 93.31 159 GLN A N 1
ATOM 1280 C CA . GLN A 1 159 ? 22.312 1.780 -21.102 1.00 93.31 159 GLN A CA 1
ATOM 1281 C C . GLN A 1 159 ? 20.948 2.248 -20.583 1.00 93.31 159 GLN A C 1
ATOM 1283 O O . GLN A 1 159 ? 20.300 3.087 -21.213 1.00 93.31 159 GLN A O 1
ATOM 1288 N N . ALA A 1 160 ? 20.556 1.800 -19.385 1.00 94.19 160 ALA A N 1
ATOM 1289 C CA . ALA A 1 160 ? 19.302 2.201 -18.756 1.00 94.19 160 ALA A CA 1
ATOM 1290 C C . ALA A 1 160 ? 19.234 3.718 -18.510 1.00 94.19 160 ALA A C 1
ATOM 1292 O O . ALA A 1 160 ? 18.186 4.342 -18.707 1.00 94.19 160 ALA A O 1
ATOM 1293 N N . SER A 1 161 ? 20.345 4.343 -18.107 1.00 94.50 161 SER A N 1
ATOM 1294 C CA . SER A 1 161 ? 20.404 5.791 -17.879 1.00 94.50 161 SER A CA 1
ATOM 1295 C C . SER A 1 161 ? 20.212 6.596 -19.172 1.00 94.50 161 SER A C 1
ATOM 1297 O O . SER A 1 161 ? 19.453 7.573 -19.192 1.00 94.50 161 SER A O 1
ATOM 1299 N N . VAL A 1 162 ? 20.849 6.160 -20.263 1.00 94.62 162 VAL A N 1
ATOM 1300 C CA . VAL A 1 162 ? 20.780 6.787 -21.586 1.00 94.62 162 VAL A CA 1
ATOM 1301 C C . VAL A 1 162 ? 19.377 6.638 -22.169 1.00 94.62 162 VAL A C 1
ATOM 1303 O O . VAL A 1 162 ? 18.794 7.634 -22.611 1.00 94.62 162 VAL A O 1
ATOM 1306 N N . GLU A 1 163 ? 18.800 5.436 -22.105 1.00 94.19 163 GLU A N 1
ATOM 1307 C CA . GLU A 1 163 ? 17.424 5.168 -22.536 1.00 94.19 163 GLU A CA 1
ATOM 1308 C C . GLU A 1 163 ? 16.420 6.013 -21.760 1.00 94.19 163 GLU A C 1
ATOM 1310 O O . GLU A 1 163 ? 15.607 6.722 -22.358 1.00 94.19 163 GLU A O 1
ATOM 1315 N N . LYS A 1 164 ? 16.512 6.009 -20.425 1.00 95.31 164 LYS A N 1
ATOM 1316 C CA . LYS A 1 164 ? 15.634 6.797 -19.556 1.00 95.31 164 LYS A CA 1
ATOM 1317 C C . LYS A 1 164 ? 15.705 8.280 -19.898 1.00 95.31 164 LYS A C 1
ATOM 1319 O O . LYS A 1 164 ? 14.665 8.937 -19.998 1.00 95.31 164 LYS A O 1
ATOM 1324 N N . LYS A 1 165 ? 16.910 8.821 -20.096 1.00 95.75 165 LYS A N 1
ATOM 1325 C CA . LYS A 1 165 ? 17.104 10.226 -20.469 1.00 95.75 165 LYS A CA 1
ATOM 1326 C C . LYS A 1 165 ? 16.466 10.526 -21.824 1.00 95.75 165 LYS A C 1
ATOM 1328 O O . LYS A 1 165 ? 15.682 11.469 -21.927 1.00 95.75 165 LYS A O 1
ATOM 1333 N N . ARG A 1 166 ? 16.736 9.697 -22.837 1.00 95.38 166 ARG A N 1
ATOM 1334 C CA . ARG A 1 166 ? 16.202 9.897 -24.191 1.00 95.38 166 ARG A CA 1
ATOM 1335 C C . ARG A 1 166 ? 14.677 9.821 -24.215 1.00 95.38 166 ARG A C 1
ATOM 1337 O O . ARG A 1 166 ? 14.035 10.674 -24.824 1.00 95.38 166 ARG A O 1
ATOM 1344 N N . LEU A 1 167 ? 14.102 8.856 -23.501 1.00 95.94 167 LEU A N 1
ATOM 1345 C CA . LEU A 1 167 ? 12.658 8.687 -23.390 1.00 95.94 167 LEU A CA 1
ATOM 1346 C C . LEU A 1 167 ? 12.001 9.849 -22.635 1.00 95.94 167 LEU A C 1
ATOM 1348 O O . LEU A 1 167 ? 10.942 10.326 -23.042 1.00 95.94 167 LEU A O 1
ATOM 1352 N N . THR A 1 168 ? 12.655 10.363 -21.589 1.00 96.44 168 THR A N 1
ATOM 1353 C CA . THR A 1 168 ? 12.204 11.559 -20.860 1.00 96.44 168 THR A CA 1
ATOM 1354 C C . THR A 1 168 ? 12.145 12.775 -21.767 1.00 96.44 168 THR A C 1
ATOM 1356 O O . THR A 1 168 ? 11.120 13.456 -21.817 1.00 96.44 168 THR A O 1
ATOM 1359 N N . ASP A 1 169 ? 13.228 13.045 -22.493 1.00 96.25 169 ASP A N 1
ATOM 1360 C CA . ASP A 1 169 ? 13.320 14.209 -23.369 1.00 96.25 169 ASP A CA 1
ATOM 1361 C C . ASP A 1 169 ? 12.320 14.113 -24.523 1.00 96.25 169 ASP A C 1
ATOM 1363 O O . ASP A 1 169 ? 11.660 15.103 -24.846 1.00 96.25 169 ASP A O 1
ATOM 1367 N N . PHE A 1 170 ? 12.136 12.916 -25.086 1.00 96.81 170 PHE A N 1
ATOM 1368 C CA . PHE A 1 170 ? 11.097 12.658 -26.078 1.00 96.81 170 PHE A CA 1
ATOM 1369 C C . PHE A 1 170 ? 9.698 12.944 -25.518 1.00 96.81 170 PHE A C 1
ATOM 1371 O O . PHE A 1 170 ? 8.961 13.736 -26.102 1.00 96.81 170 PHE A O 1
ATOM 1378 N N . CYS A 1 171 ? 9.349 12.385 -24.355 1.00 96.69 171 CYS A N 1
ATOM 1379 C CA . CYS A 1 171 ? 8.032 12.593 -23.748 1.00 96.69 171 CYS A CA 1
ATOM 1380 C C . CYS A 1 171 ? 7.772 14.073 -23.413 1.00 96.69 171 CYS A C 1
ATOM 1382 O O . CYS A 1 171 ? 6.664 14.571 -23.615 1.00 96.69 171 CYS A O 1
ATOM 1384 N N . ARG A 1 172 ? 8.792 14.813 -22.950 1.00 96.06 172 ARG A N 1
ATOM 1385 C CA . ARG A 1 172 ? 8.683 16.266 -22.718 1.00 96.06 172 ARG A CA 1
ATOM 1386 C C . ARG A 1 172 ? 8.416 17.035 -24.006 1.00 96.06 172 ARG A C 1
ATOM 1388 O O . ARG A 1 172 ? 7.588 17.938 -23.996 1.00 96.06 172 ARG A O 1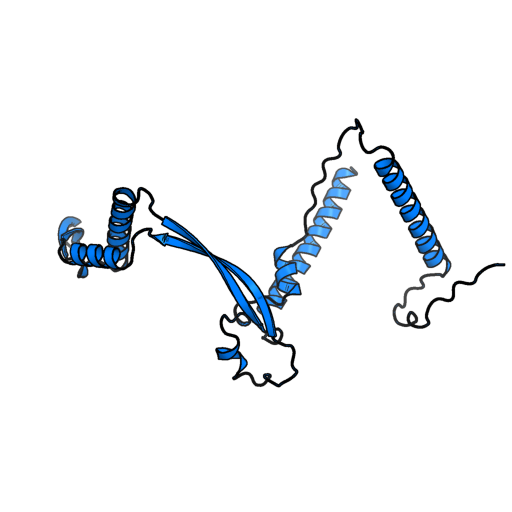
ATOM 1395 N N . ARG A 1 173 ? 9.101 16.694 -25.099 1.00 95.88 173 ARG A N 1
ATOM 1396 C CA . ARG A 1 173 ? 8.968 17.407 -26.378 1.00 95.88 173 ARG A CA 1
ATOM 1397 C C . ARG A 1 173 ? 7.668 17.063 -27.102 1.00 95.88 173 ARG A C 1
ATOM 1399 O O . ARG A 1 173 ? 6.969 17.972 -27.529 1.00 95.88 173 ARG A O 1
ATOM 1406 N N . ALA A 1 174 ? 7.341 15.778 -27.216 1.00 95.88 174 ALA A N 1
ATOM 1407 C CA . ALA A 1 174 ? 6.183 15.305 -27.972 1.00 95.88 174 ALA A CA 1
ATOM 1408 C C . ALA A 1 174 ? 4.865 15.482 -27.202 1.00 95.88 174 ALA A C 1
ATOM 1410 O O . ALA A 1 174 ? 3.881 15.962 -27.756 1.00 95.88 174 ALA A O 1
ATOM 1411 N N . TYR A 1 175 ? 4.854 15.146 -25.908 1.00 95.19 175 TYR A N 1
ATOM 1412 C CA . TYR A 1 175 ? 3.627 15.071 -25.107 1.00 95.19 175 TYR A CA 1
ATOM 1413 C C . TYR A 1 175 ? 3.507 16.162 -24.039 1.00 95.19 175 TYR A C 1
ATOM 1415 O O . TYR A 1 175 ? 2.493 16.221 -23.346 1.00 95.19 175 TYR A O 1
ATOM 1423 N N . LYS A 1 176 ? 4.539 17.001 -23.848 1.00 95.31 176 LYS A N 1
ATOM 1424 C CA . LYS A 1 176 ? 4.634 17.993 -22.751 1.00 95.31 176 LYS A CA 1
ATOM 1425 C C . LYS A 1 176 ? 4.498 17.382 -21.349 1.00 95.31 176 LYS A C 1
ATOM 1427 O O . LYS A 1 176 ? 4.364 18.101 -20.362 1.00 95.31 176 LYS A O 1
ATOM 1432 N N . ARG A 1 177 ? 4.563 16.050 -21.245 1.00 94.44 177 ARG A N 1
ATOM 1433 C CA . ARG A 1 177 ? 4.393 15.286 -20.010 1.00 94.44 177 ARG A CA 1
ATOM 1434 C C . ARG A 1 177 ? 5.208 14.003 -20.066 1.00 94.44 177 ARG A C 1
ATOM 1436 O O . ARG A 1 177 ? 5.070 13.204 -20.987 1.00 94.44 177 ARG A O 1
ATOM 1443 N N . VAL A 1 178 ? 6.016 13.787 -19.032 1.00 95.00 178 VAL A N 1
ATOM 1444 C CA . VAL A 1 178 ? 6.921 12.634 -18.936 1.00 95.00 178 VAL A CA 1
ATOM 1445 C C . VAL A 1 178 ? 6.168 11.343 -18.627 1.00 95.00 178 VAL A C 1
ATOM 1447 O O . VAL A 1 178 ? 6.299 10.359 -19.354 1.00 95.00 178 VAL A O 1
ATOM 1450 N N . HIS A 1 179 ? 5.364 11.373 -17.564 1.00 95.75 179 HIS A N 1
ATOM 1451 C CA . HIS A 1 179 ? 4.660 10.207 -17.054 1.00 95.75 179 HIS A CA 1
ATOM 1452 C C . HIS A 1 179 ? 3.148 10.403 -17.080 1.00 95.75 179 HIS A C 1
ATOM 1454 O O . HIS A 1 179 ? 2.639 11.498 -16.844 1.00 95.75 179 HIS A O 1
ATOM 1460 N N . THR A 1 180 ? 2.433 9.316 -17.335 1.00 95.00 180 THR A N 1
ATOM 1461 C CA . THR A 1 180 ? 0.985 9.216 -17.205 1.00 95.00 180 THR A CA 1
ATOM 1462 C C . THR A 1 180 ? 0.665 8.233 -16.085 1.00 95.00 180 THR A C 1
ATOM 1464 O O . THR A 1 180 ? 1.134 7.093 -16.085 1.00 95.00 180 THR A O 1
ATOM 1467 N N . THR A 1 181 ? -0.128 8.687 -15.117 1.00 96.38 181 THR A N 1
ATOM 1468 C CA . THR A 1 181 ? -0.559 7.865 -13.984 1.00 96.38 181 THR A CA 1
ATOM 1469 C C . THR A 1 181 ? -1.772 7.034 -14.379 1.00 96.38 181 THR A C 1
ATOM 1471 O O . THR A 1 181 ? -2.767 7.577 -14.858 1.00 96.38 181 THR A O 1
ATOM 1474 N N . ARG A 1 182 ? -1.703 5.723 -14.147 1.00 96.19 182 ARG A N 1
ATOM 1475 C CA . ARG A 1 182 ? -2.821 4.786 -14.293 1.00 96.19 182 ARG A CA 1
ATOM 1476 C C . ARG A 1 182 ? -3.130 4.177 -12.934 1.00 96.19 182 ARG A C 1
ATOM 1478 O O . ARG A 1 182 ? -2.214 3.756 -12.229 1.00 96.19 182 ARG A O 1
ATOM 1485 N N . THR A 1 183 ? -4.411 4.134 -12.595 1.00 97.12 183 THR A N 1
ATOM 1486 C CA . THR A 1 183 ? -4.905 3.582 -11.335 1.00 97.12 183 THR A CA 1
ATOM 1487 C C . THR A 1 183 ? -5.939 2.511 -11.643 1.00 97.12 183 THR A C 1
ATOM 1489 O O . THR A 1 183 ? -6.851 2.751 -12.430 1.00 97.12 183 THR A O 1
ATOM 1492 N N . GLU A 1 184 ? -5.794 1.337 -11.041 1.00 96.31 184 GLU A N 1
ATOM 1493 C CA . GLU A 1 184 ? -6.672 0.186 -11.254 1.00 96.31 184 GLU A CA 1
ATOM 1494 C C . GLU A 1 184 ? -6.982 -0.493 -9.930 1.00 96.31 184 GLU A C 1
ATOM 1496 O O . GLU A 1 184 ? -6.099 -0.651 -9.088 1.00 96.31 184 GLU A O 1
ATOM 1501 N N . VAL A 1 185 ? -8.218 -0.953 -9.761 1.00 95.81 185 VAL A N 1
ATOM 1502 C CA . VAL A 1 185 ? -8.563 -1.830 -8.642 1.00 95.81 185 VAL A CA 1
ATOM 1503 C C . VAL A 1 185 ? -8.239 -3.262 -9.047 1.00 95.81 185 VAL A C 1
ATOM 1505 O O . VAL A 1 185 ? -8.692 -3.739 -10.084 1.00 95.81 185 VAL A O 1
ATOM 1508 N N . ARG A 1 186 ? -7.441 -3.943 -8.230 1.00 93.69 186 ARG A N 1
ATOM 1509 C CA . ARG A 1 186 ? -7.068 -5.348 -8.397 1.00 93.69 186 ARG A CA 1
ATOM 1510 C C . ARG A 1 186 ? -7.569 -6.149 -7.210 1.00 93.69 186 ARG A C 1
ATOM 1512 O O . ARG A 1 186 ? -7.695 -5.621 -6.109 1.00 93.69 186 ARG A O 1
ATOM 1519 N N . LEU A 1 187 ? -7.844 -7.426 -7.433 1.00 92.19 187 LEU A N 1
ATOM 1520 C CA . LEU A 1 187 ? -8.219 -8.352 -6.374 1.00 92.19 187 LEU A CA 1
ATOM 1521 C C . LEU A 1 187 ? -6.994 -9.176 -5.984 1.00 92.19 187 LEU A C 1
ATOM 1523 O O . LEU A 1 187 ? -6.254 -9.627 -6.854 1.00 92.19 187 LEU A O 1
ATOM 1527 N N . ALA A 1 188 ? -6.778 -9.350 -4.686 1.00 91.88 188 ALA A N 1
ATOM 1528 C CA . ALA A 1 188 ? -5.782 -10.270 -4.160 1.00 91.88 188 ALA A CA 1
ATOM 1529 C C . ALA A 1 188 ? -6.462 -11.314 -3.276 1.00 91.88 188 ALA A C 1
ATOM 1531 O O . ALA A 1 188 ? -7.401 -11.002 -2.535 1.00 91.88 188 ALA A O 1
ATOM 1532 N N . LEU A 1 189 ? -5.972 -12.546 -3.344 1.00 90.81 189 LEU A N 1
ATOM 1533 C CA . LEU A 1 189 ? -6.333 -13.611 -2.427 1.00 90.81 189 LEU A CA 1
ATOM 1534 C C . LEU A 1 189 ? -5.375 -13.592 -1.233 1.00 90.81 189 LEU A C 1
ATOM 1536 O O . LEU A 1 189 ? -4.163 -13.560 -1.412 1.00 90.81 189 LEU A O 1
ATOM 1540 N N . VAL A 1 190 ? -5.913 -13.678 -0.018 1.00 92.31 190 VAL A N 1
ATOM 1541 C CA . VAL A 1 190 ? -5.146 -13.845 1.220 1.00 92.31 190 VAL A CA 1
ATOM 1542 C C . VAL A 1 190 ? -5.499 -15.183 1.865 1.00 92.31 190 VAL A C 1
ATOM 1544 O O . VAL A 1 190 ? -6.615 -15.370 2.362 1.00 92.31 190 VAL A O 1
ATOM 1547 N N . CYS A 1 191 ? -4.540 -16.109 1.899 1.00 91.81 191 CYS A N 1
ATOM 1548 C CA . CYS A 1 191 ? -4.688 -17.401 2.562 1.00 91.81 191 CYS A CA 1
ATOM 1549 C C . CYS A 1 191 ? -4.690 -17.241 4.092 1.00 91.81 191 CYS A C 1
ATOM 1551 O O . CYS A 1 191 ? -3.691 -16.875 4.707 1.00 91.81 191 CYS A O 1
ATOM 1553 N N . GLN A 1 192 ? -5.805 -17.581 4.738 1.00 92.69 192 GLN A N 1
ATOM 1554 C CA . GLN A 1 192 ? -5.954 -17.492 6.197 1.00 92.69 192 GLN A CA 1
ATOM 1555 C C . GLN A 1 192 ? -5.280 -18.649 6.953 1.00 92.69 192 GLN A C 1
ATOM 1557 O O . GLN A 1 192 ? -5.174 -18.602 8.179 1.00 92.69 192 GLN A O 1
ATOM 1562 N N . ARG A 1 193 ? -4.813 -19.678 6.234 1.00 90.19 193 ARG A N 1
ATOM 1563 C CA . ARG A 1 193 ? -4.190 -20.890 6.794 1.00 90.19 193 ARG A CA 1
ATOM 1564 C C . ARG A 1 193 ? -2.676 -20.956 6.633 1.00 90.19 193 ARG A C 1
ATOM 1566 O O . ARG A 1 193 ? -2.067 -21.863 7.191 1.00 90.19 193 ARG A O 1
ATOM 1573 N N . GLU A 1 194 ? -2.090 -20.028 5.885 1.00 90.75 194 GLU A N 1
ATOM 1574 C CA . GLU A 1 194 ? -0.644 -19.973 5.691 1.00 90.75 194 GLU A CA 1
ATOM 1575 C C . GLU A 1 194 ? 0.086 -19.804 7.035 1.00 90.75 194 GLU A C 1
ATOM 1577 O O . GLU A 1 194 ? -0.460 -19.218 7.985 1.00 90.75 194 GLU A O 1
ATOM 1582 N N . ASN A 1 195 ? 1.323 -20.304 7.110 1.00 92.75 195 ASN A N 1
ATOM 1583 C CA . ASN A 1 195 ? 2.173 -20.183 8.293 1.00 92.75 195 ASN A CA 1
ATOM 1584 C C . ASN A 1 195 ? 2.228 -18.720 8.758 1.00 92.75 195 ASN A C 1
ATOM 1586 O O . ASN A 1 195 ? 2.551 -17.829 7.979 1.00 92.75 195 ASN A O 1
ATOM 1590 N N . SER A 1 196 ? 1.898 -18.467 10.026 1.00 94.88 196 SER A N 1
ATOM 1591 C CA . SER A 1 196 ? 1.696 -17.122 10.571 1.00 94.88 196 SER A CA 1
ATOM 1592 C C . SER A 1 196 ? 2.941 -16.414 11.079 1.00 94.88 196 SER A C 1
ATOM 1594 O O . SER A 1 196 ? 2.795 -15.391 11.742 1.00 94.88 196 SER A O 1
ATOM 1596 N N . PHE A 1 197 ? 4.145 -16.893 10.767 1.00 96.81 197 PHE A N 1
ATOM 1597 C CA . PHE A 1 197 ? 5.390 -16.310 11.272 1.00 96.81 197 PHE A CA 1
ATOM 1598 C C . PHE A 1 197 ? 5.430 -14.768 11.187 1.00 96.81 197 PHE A C 1
ATOM 1600 O O . PHE A 1 197 ? 5.709 -14.092 12.179 1.00 96.81 197 PHE A O 1
ATOM 1607 N N . TYR A 1 198 ? 5.079 -14.180 10.038 1.00 97.44 198 TYR A N 1
ATOM 1608 C CA . TYR A 1 198 ? 5.073 -12.721 9.880 1.00 97.44 198 TYR A CA 1
ATOM 1609 C C . TYR A 1 198 ? 3.993 -12.046 10.743 1.00 97.44 198 TYR A C 1
ATOM 1611 O O . TYR A 1 198 ? 4.255 -11.076 11.449 1.00 97.44 198 TYR A O 1
ATOM 1619 N N . VAL A 1 199 ? 2.773 -12.579 10.740 1.00 96.88 199 VAL A N 1
ATOM 1620 C CA . VAL A 1 199 ? 1.651 -12.034 11.524 1.00 96.88 199 VAL A CA 1
ATOM 1621 C C . VAL A 1 199 ? 1.951 -12.096 13.029 1.00 96.88 199 VAL A C 1
ATOM 1623 O O . VAL A 1 199 ? 1.671 -11.150 13.767 1.00 96.88 199 VAL A O 1
ATOM 1626 N N . ASP A 1 200 ? 2.567 -13.182 13.492 1.00 97.50 200 ASP A N 1
ATOM 1627 C CA . ASP A 1 200 ? 2.888 -13.403 14.901 1.00 97.50 200 ASP A CA 1
ATOM 1628 C C . ASP A 1 200 ? 4.021 -12.486 15.379 1.00 97.50 200 ASP A C 1
ATOM 1630 O O . ASP A 1 200 ? 3.943 -11.931 16.479 1.00 97.50 200 ASP A O 1
ATOM 1634 N N . THR A 1 201 ? 5.026 -12.233 14.534 1.00 97.38 201 THR A N 1
ATOM 1635 C CA . THR A 1 201 ? 6.070 -11.241 14.841 1.00 97.38 201 THR A CA 1
ATOM 1636 C C . THR A 1 201 ? 5.490 -9.828 14.935 1.00 97.38 201 THR A C 1
ATOM 1638 O O . THR A 1 201 ? 5.774 -9.120 15.904 1.00 97.38 201 THR A O 1
ATOM 1641 N N . VAL A 1 202 ? 4.605 -9.429 14.013 1.00 97.56 202 VAL A N 1
ATOM 1642 C CA . VAL A 1 202 ? 3.905 -8.132 14.079 1.00 97.56 202 VAL A CA 1
ATOM 1643 C C . VAL A 1 202 ? 3.101 -8.003 15.376 1.00 97.56 202 VAL A C 1
ATOM 1645 O O . VAL A 1 202 ? 3.151 -6.952 16.025 1.00 97.56 202 VAL A O 1
ATOM 1648 N N . ARG A 1 203 ? 2.410 -9.071 15.803 1.00 97.44 203 ARG A N 1
ATOM 1649 C CA . ARG A 1 203 ? 1.675 -9.103 17.078 1.00 97.44 203 ARG A CA 1
ATOM 1650 C C . ARG A 1 203 ? 2.611 -8.864 18.260 1.00 97.44 203 ARG A C 1
ATOM 1652 O O . ARG A 1 203 ? 2.370 -7.957 19.055 1.00 97.44 203 ARG A O 1
ATOM 1659 N N . ALA A 1 204 ? 3.707 -9.617 18.331 1.00 97.62 204 ALA A N 1
ATOM 1660 C CA . ALA A 1 204 ? 4.678 -9.516 19.417 1.00 97.62 204 ALA A CA 1
ATOM 1661 C C . ALA A 1 204 ? 5.289 -8.105 19.526 1.00 97.62 204 ALA A C 1
ATOM 1663 O O . ALA A 1 204 ? 5.405 -7.555 20.625 1.00 97.62 204 ALA A O 1
ATOM 1664 N N . PHE A 1 205 ? 5.633 -7.480 18.394 1.00 97.44 205 PHE A N 1
ATOM 1665 C CA . PHE A 1 205 ? 6.143 -6.105 18.369 1.00 97.44 205 PHE A CA 1
ATOM 1666 C C . PHE A 1 205 ? 5.092 -5.075 18.793 1.00 97.44 205 PHE A C 1
ATOM 1668 O O . PHE A 1 205 ? 5.404 -4.163 19.567 1.00 97.44 205 PHE A O 1
ATOM 1675 N N . ARG A 1 206 ? 3.843 -5.216 18.330 1.00 97.06 206 ARG A N 1
ATOM 1676 C CA . ARG A 1 206 ? 2.734 -4.334 18.721 1.00 97.06 206 ARG A CA 1
ATOM 1677 C C . ARG A 1 206 ? 2.486 -4.393 20.228 1.00 97.06 206 ARG A C 1
ATOM 1679 O O . ARG A 1 206 ? 2.396 -3.347 20.871 1.00 97.06 206 ARG A O 1
ATOM 1686 N N . ASP A 1 207 ? 2.428 -5.590 20.796 1.00 96.06 207 ASP A N 1
ATOM 1687 C CA . ASP A 1 207 ? 2.112 -5.783 22.213 1.00 96.06 207 ASP A CA 1
ATOM 1688 C C . ASP A 1 207 ? 3.249 -5.259 23.104 1.00 96.06 207 ASP A C 1
ATOM 1690 O O . ASP A 1 207 ? 3.016 -4.549 24.088 1.00 96.06 207 ASP A O 1
ATOM 1694 N N . ARG A 1 208 ? 4.505 -5.475 22.689 1.00 96.56 208 ARG A N 1
ATOM 1695 C CA . ARG A 1 208 ? 5.675 -4.863 23.334 1.00 96.56 208 ARG A CA 1
ATOM 1696 C C . ARG A 1 208 ? 5.617 -3.333 23.283 1.00 96.56 208 ARG A C 1
ATOM 1698 O O . ARG A 1 208 ? 5.898 -2.677 24.286 1.00 96.56 208 ARG A O 1
ATOM 1705 N N . ARG A 1 209 ? 5.209 -2.746 22.153 1.00 96.38 209 ARG A N 1
ATOM 1706 C CA . ARG A 1 209 ? 5.007 -1.293 22.030 1.00 96.38 209 ARG A CA 1
ATOM 1707 C C . ARG A 1 209 ? 3.905 -0.791 22.963 1.00 96.38 209 ARG A C 1
ATOM 1709 O O . ARG A 1 209 ? 4.076 0.272 23.555 1.00 96.38 209 ARG A O 1
ATOM 1716 N N . TYR A 1 210 ? 2.796 -1.515 23.119 1.00 95.62 210 TYR A N 1
ATOM 1717 C CA . TYR A 1 210 ? 1.728 -1.119 24.042 1.00 95.62 210 TYR A CA 1
ATOM 1718 C C . TYR A 1 210 ? 2.191 -1.091 25.499 1.00 95.62 210 TYR A C 1
ATOM 1720 O O . TYR A 1 210 ? 1.835 -0.149 26.208 1.00 95.62 210 TYR A O 1
ATOM 1728 N N . LYS A 1 211 ? 3.066 -2.017 25.915 1.00 95.25 211 LYS A N 1
ATOM 1729 C CA . LYS A 1 211 ? 3.69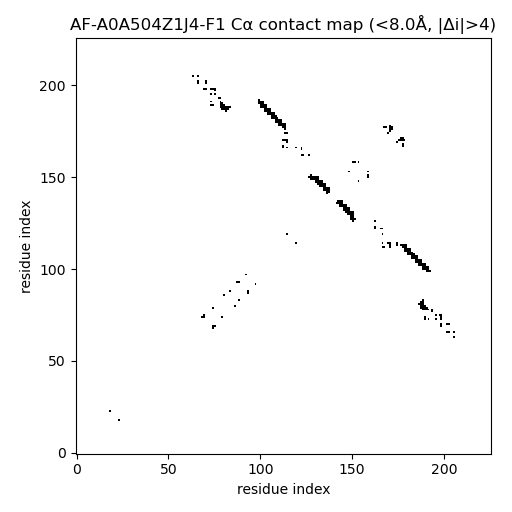9 -1.971 27.243 1.00 95.25 211 LYS A CA 1
ATOM 1730 C C . LYS A 1 211 ? 4.440 -0.648 27.466 1.00 95.25 211 LYS A C 1
ATOM 1732 O O . LYS A 1 211 ? 4.161 0.059 28.431 1.00 95.25 211 LYS A O 1
ATOM 1737 N N . PHE A 1 212 ? 5.331 -0.274 26.547 1.00 94.81 212 PHE A N 1
ATOM 1738 C CA . PHE A 1 212 ? 6.087 0.978 26.663 1.00 94.81 212 PHE A CA 1
ATOM 1739 C C . PHE A 1 212 ? 5.200 2.218 26.539 1.00 94.81 212 PHE A C 1
ATOM 1741 O O . PHE A 1 212 ? 5.350 3.150 27.321 1.00 94.81 212 PHE A O 1
ATOM 1748 N N . LYS A 1 213 ? 4.216 2.215 25.630 1.00 93.19 213 LYS A N 1
ATOM 1749 C CA . LYS A 1 213 ? 3.241 3.309 25.504 1.00 93.19 213 LYS A CA 1
ATOM 1750 C C . LYS A 1 213 ? 2.455 3.513 26.805 1.00 93.19 213 LYS A C 1
ATOM 1752 O O . LYS A 1 213 ? 2.225 4.655 27.198 1.00 93.19 213 LYS A O 1
ATOM 1757 N N . GLY A 1 214 ? 2.065 2.426 27.474 1.00 93.56 214 GLY A N 1
ATOM 1758 C CA . GLY A 1 214 ? 1.417 2.460 28.785 1.00 93.56 214 GLY A CA 1
ATOM 1759 C C . GLY A 1 214 ? 2.307 3.105 29.846 1.00 93.56 214 GLY A C 1
ATOM 1760 O O . GLY A 1 214 ? 1.879 4.055 30.498 1.00 93.56 214 GLY A O 1
ATOM 1761 N N . LEU A 1 215 ? 3.567 2.667 29.946 1.00 95.06 215 LEU A N 1
ATOM 1762 C CA . LEU A 1 215 ? 4.550 3.245 30.872 1.00 95.06 215 LEU A CA 1
ATOM 1763 C C . LEU A 1 215 ? 4.787 4.738 30.609 1.00 95.06 215 LEU A C 1
ATOM 1765 O O . LEU A 1 215 ? 4.794 5.528 31.547 1.00 95.06 215 LEU A O 1
ATOM 1769 N N . THR A 1 216 ? 4.900 5.156 29.345 1.00 93.44 216 THR A N 1
ATOM 1770 C CA . THR A 1 216 ? 5.027 6.578 28.992 1.00 93.44 216 THR A CA 1
ATOM 1771 C C . THR A 1 216 ? 3.787 7.378 29.386 1.00 93.44 216 THR A C 1
ATOM 1773 O O . THR A 1 216 ? 3.920 8.504 29.857 1.00 93.44 216 THR A O 1
ATOM 1776 N N . LYS A 1 217 ? 2.577 6.825 29.221 1.00 92.38 217 LYS A N 1
ATOM 1777 C CA . LYS A 1 217 ? 1.334 7.500 29.628 1.00 92.38 217 LYS A CA 1
ATOM 1778 C C . LYS A 1 217 ? 1.283 7.704 31.144 1.00 92.38 217 LYS A C 1
ATOM 1780 O O . LYS A 1 217 ? 0.935 8.794 31.588 1.00 92.38 217 LYS A O 1
ATOM 1785 N N . VAL A 1 218 ? 1.653 6.681 31.917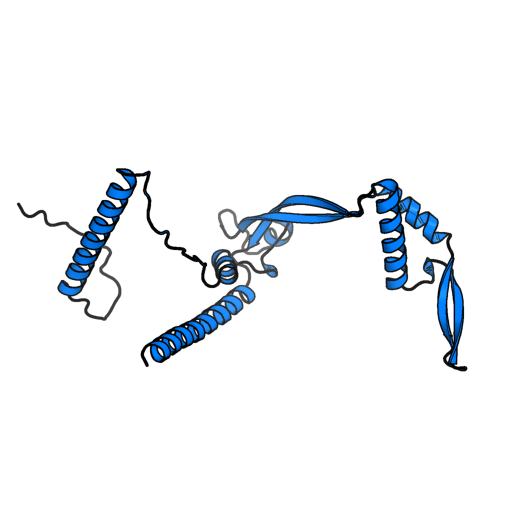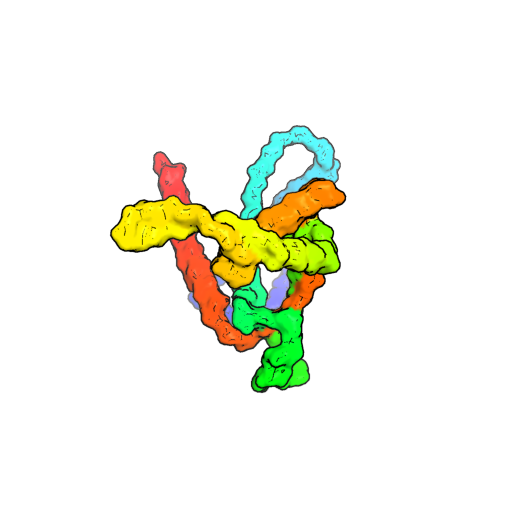 1.00 93.50 218 VAL A N 1
ATOM 1786 C CA . VAL A 1 218 ? 1.737 6.766 33.384 1.00 93.50 218 VAL A CA 1
ATOM 1787 C C . VAL A 1 218 ? 2.805 7.776 33.801 1.00 93.50 218 VAL A C 1
ATOM 1789 O O . VAL A 1 218 ? 2.508 8.681 34.572 1.00 93.50 218 VAL A O 1
ATOM 1792 N N . GLY A 1 219 ? 4.010 7.695 33.230 1.00 92.31 219 GLY A N 1
ATOM 1793 C CA . GLY A 1 219 ? 5.098 8.627 33.530 1.00 92.31 219 GLY A CA 1
ATOM 1794 C C . GLY A 1 219 ? 4.737 10.084 33.232 1.00 92.31 219 GLY A C 1
ATOM 1795 O O . GLY A 1 219 ? 4.952 10.948 34.073 1.00 92.31 219 GLY A O 1
ATOM 1796 N N . ARG A 1 220 ? 4.104 10.361 32.084 1.00 91.56 220 ARG A N 1
ATOM 1797 C CA . ARG A 1 220 ? 3.602 11.709 31.757 1.00 91.56 220 ARG A CA 1
ATOM 1798 C C . ARG A 1 220 ? 2.564 12.199 32.760 1.00 91.56 220 ARG A C 1
ATOM 1800 O O . ARG A 1 220 ? 2.613 13.356 33.152 1.00 91.56 220 ARG A O 1
ATOM 1807 N N . ARG A 1 221 ? 1.641 11.330 33.185 1.00 90.50 221 ARG A N 1
ATOM 1808 C CA . ARG A 1 221 ? 0.634 11.687 34.192 1.00 90.50 221 ARG A CA 1
ATOM 1809 C C . ARG A 1 221 ? 1.283 12.042 35.530 1.00 90.50 221 ARG A C 1
ATOM 1811 O O . ARG A 1 221 ? 0.865 13.013 36.142 1.00 90.50 221 ARG A O 1
ATOM 1818 N N . ASN A 1 222 ? 2.299 11.287 35.944 1.00 89.50 222 ASN A N 1
ATOM 1819 C CA . ASN A 1 222 ? 3.022 11.541 37.190 1.00 89.50 222 ASN A CA 1
ATOM 1820 C C . ASN A 1 222 ? 3.826 12.849 37.126 1.00 89.50 222 ASN A C 1
ATOM 1822 O O . ASN A 1 222 ? 3.825 13.595 38.092 1.00 89.50 222 ASN A O 1
ATOM 1826 N N . LEU A 1 223 ? 4.455 13.156 35.985 1.00 85.88 223 LEU A N 1
ATOM 1827 C CA . LEU A 1 223 ? 5.192 14.412 35.788 1.00 85.88 223 LEU A CA 1
ATOM 1828 C C . LEU A 1 223 ? 4.286 15.647 35.707 1.00 85.88 223 LEU A C 1
ATOM 1830 O O . LEU A 1 223 ? 4.720 16.719 36.092 1.00 85.88 223 LEU A O 1
ATOM 1834 N N . CYS A 1 224 ? 3.053 15.517 35.208 1.00 71.81 224 CYS A N 1
ATOM 1835 C CA . CYS A 1 224 ? 2.074 16.614 35.201 1.00 71.81 224 CYS A CA 1
ATOM 1836 C C . CYS A 1 224 ? 1.344 16.801 36.543 1.00 71.81 224 CYS A C 1
ATOM 1838 O O . CYS A 1 224 ? 0.572 17.746 36.669 1.00 71.81 224 CYS A O 1
ATOM 1840 N N . ALA A 1 225 ? 1.506 15.875 37.493 1.00 63.31 225 ALA A N 1
ATOM 1841 C CA . ALA A 1 225 ? 0.923 15.963 38.832 1.00 63.31 225 ALA A CA 1
ATOM 1842 C C . ALA A 1 225 ? 1.892 16.552 39.879 1.00 63.31 225 ALA A C 1
ATOM 1844 O O . ALA A 1 225 ? 1.461 16.803 41.003 1.00 63.31 225 ALA A O 1
ATOM 1845 N N . CYS A 1 226 ? 3.165 16.750 39.517 1.00 47.41 226 CYS A N 1
ATOM 1846 C CA . CYS A 1 226 ? 4.137 17.565 40.252 1.00 47.41 226 CYS A CA 1
ATOM 1847 C C . CYS A 1 226 ? 4.131 18.996 39.711 1.00 47.41 226 CYS A C 1
ATOM 1849 O O . CYS A 1 226 ? 4.347 19.909 40.533 1.00 47.41 226 CYS A O 1
#

Sequence (226 aa):
MHEVVKLPEDYRILCPYLFTLTQFSNLIRFFVQVCSEVESTLADLAATSNRIECPVIYHLDVGAMYPNIILTNRLQPSAVDSDSTARCSDCNFYKPGVACQRFMPWTWRSELWTASRPEVYRIQAQLAQERFPVRVTNQADGQTRTELKAFHELSADEQASVEKKRLTDFCRRAYKRVHTTRTEVRLALVCQRENSFYVDTVRAFRDRRYKFKGLTKVGRRNLCAC

Organism: Fasciola gigantica (NCBI:txid46835)

Secondary structure (DSSP, 8-state):
--------GGG-S---S---HHHHHHHHHHHHHHHHHHHHHHHHHHH--S---PPP------TTHHHHHHHHHT--GGGEES-TTTTTTT-TT--TT---EEEEEEEEEEEEESS-HHHHHHHHHHHHH-EEEEEEE-TTT--EEEEEEEGGGS-HHHHHHHHHHHHHHHHHHHHS-SEEEEEEEEEEEEETTS--HHHHHHHHHHHHHHHHHHHHHHHHHHHT--

Mean predicted aligned error: 11.7 Å

Radius of gyration: 32.95 Å; Cα contacts (8 Å, |Δi|>4): 172; chains: 1; bounding box: 95×60×78 Å

InterPro domains:
  IPR029703 DNA polymerase epsilon catalytic subunit [PTHR10670] (31-222)
  IPR043502 DNA/RNA polymerase superfamily [SSF56672] (55-215)